Protein AF-A0A087SME9-F1 (afdb_monomer)

Mean predicted aligned error: 17.76 Å

Structure (mmCIF, N/CA/C/O backbone):
data_AF-A0A087SME9-F1
#
_entry.id   AF-A0A087SME9-F1
#
loop_
_atom_site.group_PDB
_atom_site.id
_atom_site.type_symbol
_atom_site.label_atom_id
_atom_site.label_alt_id
_atom_site.label_comp_id
_atom_site.label_asym_id
_atom_site.label_entity_id
_atom_site.label_seq_id
_atom_site.pdbx_PDB_ins_code
_atom_site.Cartn_x
_atom_site.Cartn_y
_atom_site.Cartn_z
_atom_site.occupancy
_atom_site.B_iso_or_equiv
_atom_site.auth_seq_id
_atom_site.auth_comp_id
_atom_site.auth_asym_id
_atom_site.auth_atom_id
_atom_site.pdbx_PDB_model_num
ATOM 1 N N . MET A 1 1 ? 0.456 14.924 -33.245 1.00 44.47 1 MET A N 1
ATOM 2 C CA . MET A 1 1 ? 0.201 15.035 -31.793 1.00 44.47 1 MET A CA 1
ATOM 3 C C . MET A 1 1 ? 1.090 16.150 -31.272 1.00 44.47 1 MET A C 1
ATOM 5 O O . MET A 1 1 ? 2.301 16.049 -31.435 1.00 44.47 1 MET A O 1
ATOM 9 N N . ASP A 1 2 ? 0.497 17.260 -30.830 1.00 53.16 2 ASP A N 1
ATOM 10 C CA . ASP A 1 2 ? 1.222 18.515 -30.582 1.00 53.16 2 ASP A CA 1
ATOM 11 C C . ASP A 1 2 ? 1.911 18.521 -29.207 1.00 53.16 2 ASP A C 1
ATOM 13 O O . ASP A 1 2 ? 1.433 17.893 -28.263 1.00 53.16 2 ASP A O 1
ATOM 17 N N . ILE A 1 3 ? 3.032 19.232 -29.079 1.00 48.03 3 ILE A N 1
ATOM 18 C CA . ILE A 1 3 ? 3.855 19.263 -27.850 1.00 48.03 3 ILE A CA 1
ATOM 19 C C . ILE A 1 3 ? 3.078 19.886 -26.672 1.00 48.03 3 ILE A C 1
ATOM 21 O O . ILE A 1 3 ? 3.302 19.526 -25.519 1.00 48.03 3 ILE A O 1
ATOM 25 N N . GLU A 1 4 ? 2.103 20.752 -26.957 1.00 45.53 4 GLU A N 1
ATOM 26 C CA . GLU A 1 4 ? 1.156 21.279 -25.964 1.00 45.53 4 GLU A CA 1
ATOM 27 C C . GLU A 1 4 ? 0.157 20.222 -25.471 1.00 45.53 4 GLU A C 1
ATOM 29 O O . GLU A 1 4 ? -0.187 20.216 -24.293 1.00 45.53 4 GLU A O 1
ATOM 34 N N . GLN A 1 5 ? -0.248 19.273 -26.322 1.00 44.38 5 GLN A N 1
ATOM 35 C CA . GLN A 1 5 ? -1.090 18.148 -25.899 1.00 44.38 5 GLN A CA 1
ATOM 36 C C . GLN A 1 5 ? -0.297 17.124 -25.080 1.00 44.38 5 GLN A C 1
ATOM 38 O O . GLN A 1 5 ? -0.843 16.531 -24.157 1.00 44.38 5 GLN A O 1
ATOM 43 N N . LEU A 1 6 ? 0.998 16.954 -25.368 1.00 44.88 6 LEU A N 1
ATOM 44 C CA . LEU A 1 6 ? 1.899 16.140 -24.545 1.00 44.88 6 LEU A CA 1
ATOM 45 C C . LEU A 1 6 ? 2.135 16.768 -23.163 1.00 44.88 6 LEU A C 1
ATOM 47 O O . LEU A 1 6 ? 2.073 16.056 -22.167 1.00 44.88 6 LEU A O 1
ATOM 51 N N . LYS A 1 7 ? 2.289 18.098 -23.082 1.00 44.22 7 LYS A N 1
ATOM 52 C CA . LYS A 1 7 ? 2.362 18.818 -21.799 1.00 44.22 7 LYS A CA 1
ATOM 53 C C . LYS A 1 7 ? 1.067 18.742 -20.988 1.00 44.22 7 LYS A C 1
ATOM 55 O O . LYS A 1 7 ? 1.129 18.543 -19.782 1.00 44.22 7 LYS A O 1
ATOM 60 N N . GLN A 1 8 ? -0.100 18.825 -21.631 1.00 40.72 8 GLN A N 1
ATOM 61 C CA . GLN A 1 8 ? -1.381 18.700 -20.922 1.00 40.72 8 GLN A CA 1
ATOM 62 C C . GLN A 1 8 ? -1.669 17.291 -20.382 1.00 40.72 8 GLN A C 1
ATOM 64 O O . GLN A 1 8 ? -2.423 17.164 -19.421 1.00 40.72 8 GLN A O 1
ATOM 69 N N . ILE A 1 9 ? -1.076 16.238 -20.953 1.00 46.94 9 ILE A N 1
ATOM 70 C CA . ILE A 1 9 ? -1.186 14.871 -20.414 1.00 46.94 9 ILE A CA 1
ATOM 71 C C . ILE A 1 9 ? -0.258 14.680 -19.201 1.00 46.94 9 ILE A C 1
ATOM 73 O O . ILE A 1 9 ? -0.566 13.881 -18.322 1.00 46.94 9 ILE A O 1
ATOM 77 N N . GLU A 1 10 ? 0.846 15.427 -19.123 1.00 44.28 10 GLU A N 1
ATOM 78 C CA . GLU A 1 10 ? 1.852 15.294 -18.059 1.00 44.28 10 GLU A CA 1
ATOM 79 C C . GLU A 1 10 ? 1.589 16.231 -16.857 1.00 44.28 10 GLU A C 1
ATOM 81 O O . GLU A 1 10 ? 1.884 15.862 -15.724 1.00 44.28 10 GLU A O 1
ATOM 86 N N . GLU A 1 11 ? 0.955 17.397 -17.060 1.00 44.16 11 GLU A N 1
ATOM 87 C CA . GLU A 1 11 ? 0.666 18.378 -15.990 1.00 44.16 11 GLU A CA 1
ATOM 88 C C . GLU A 1 11 ? -0.702 18.201 -15.284 1.00 44.16 11 GLU A C 1
ATOM 90 O O . GLU A 1 11 ? -0.919 18.788 -14.225 1.00 44.16 11 GLU A O 1
ATOM 95 N N . ALA A 1 12 ? -1.638 17.393 -15.803 1.00 43.22 12 ALA A N 1
ATOM 96 C CA . ALA A 1 12 ? -3.033 17.375 -15.320 1.00 43.22 12 ALA A CA 1
ATOM 97 C C . ALA A 1 12 ? -3.386 16.313 -14.250 1.00 43.22 12 ALA A C 1
ATOM 99 O O . ALA A 1 12 ? -4.547 16.228 -13.835 1.00 43.22 12 ALA A O 1
ATOM 100 N N . GLU A 1 13 ? -2.440 15.483 -13.801 1.00 53.53 13 GLU A N 1
ATOM 101 C CA . GLU A 1 13 ? -2.735 14.302 -12.967 1.00 53.53 13 GLU A CA 1
ATOM 102 C C . GLU A 1 13 ? -2.314 14.285 -11.471 1.00 53.53 13 GLU A C 1
ATOM 104 O O . GLU A 1 13 ? -2.590 13.269 -10.826 1.00 53.53 13 GLU A O 1
ATOM 109 N N . PRO A 1 14 ? -1.712 15.327 -10.852 1.00 51.09 14 PRO A N 1
ATOM 110 C CA . PRO A 1 14 ? -1.452 15.310 -9.405 1.00 51.09 14 PRO A CA 1
ATOM 111 C C . PRO A 1 14 ? -2.651 15.782 -8.554 1.00 51.09 14 PRO A C 1
ATOM 113 O O . PRO A 1 14 ? -2.944 15.185 -7.517 1.00 51.09 14 PRO A O 1
ATOM 116 N N . ASP A 1 15 ? -3.407 16.789 -9.007 1.00 59.31 15 ASP A N 1
ATOM 117 C CA . ASP A 1 15 ? -4.429 17.474 -8.187 1.00 59.31 15 ASP A CA 1
ATOM 118 C C . ASP A 1 15 ? -5.665 16.592 -7.898 1.00 59.31 15 ASP A C 1
ATOM 120 O O . ASP A 1 15 ? -6.166 16.499 -6.777 1.00 59.31 15 ASP A O 1
ATOM 124 N N . LYS A 1 16 ? -6.098 15.803 -8.892 1.00 66.62 16 LYS A N 1
ATOM 125 C CA . LYS A 1 16 ? -7.209 14.844 -8.733 1.00 66.62 16 LYS A CA 1
ATOM 126 C C . LYS A 1 16 ? -6.871 13.694 -7.781 1.00 66.62 16 LYS A C 1
ATOM 128 O O . LYS A 1 16 ? -7.757 13.182 -7.099 1.00 66.62 16 LYS A O 1
ATOM 133 N N . LYS A 1 17 ? -5.603 13.270 -7.736 1.00 67.56 17 LYS A N 1
ATOM 134 C CA . LYS A 1 17 ? -5.155 12.192 -6.842 1.00 67.56 17 LYS A CA 1
ATOM 135 C C . LYS A 1 17 ? -5.133 12.681 -5.397 1.00 67.56 17 LYS A C 1
ATOM 137 O O . LYS A 1 17 ? -5.689 12.001 -4.541 1.00 67.56 17 LYS A O 1
ATOM 142 N N . ALA A 1 18 ? -4.604 13.879 -5.146 1.00 70.50 18 ALA A N 1
ATOM 143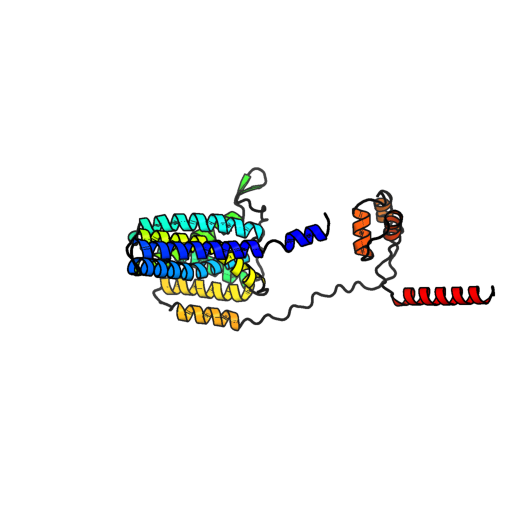 C CA . ALA A 1 18 ? -4.624 14.509 -3.825 1.00 70.50 18 ALA A CA 1
ATOM 144 C C . ALA A 1 18 ? -6.054 14.741 -3.303 1.00 70.50 18 ALA A C 1
ATOM 146 O O . ALA A 1 18 ? -6.346 14.448 -2.142 1.00 70.50 18 ALA A O 1
ATOM 147 N N . LEU A 1 19 ? -6.977 15.170 -4.170 1.00 80.00 19 LEU A N 1
ATOM 148 C CA . LEU A 1 19 ? -8.388 15.311 -3.810 1.00 80.00 19 LEU A CA 1
ATOM 149 C C . LEU A 1 19 ? -9.010 13.978 -3.365 1.00 80.00 19 LEU A C 1
ATOM 151 O O . LEU A 1 19 ? -9.702 13.930 -2.351 1.00 80.00 19 LEU A O 1
ATOM 155 N N . ASN A 1 20 ? -8.725 12.879 -4.068 1.00 79.12 20 ASN A N 1
ATOM 156 C CA . ASN A 1 20 ? -9.216 11.552 -3.687 1.00 79.12 20 ASN A CA 1
ATOM 157 C C . ASN A 1 20 ? -8.650 11.078 -2.335 1.00 79.12 20 ASN A C 1
ATOM 159 O O . ASN A 1 20 ? -9.357 10.401 -1.589 1.00 79.12 20 ASN A O 1
ATOM 163 N N . VAL A 1 21 ? -7.408 11.452 -1.992 1.00 77.12 21 VAL A N 1
ATOM 164 C CA . VAL A 1 21 ? -6.834 11.221 -0.650 1.00 77.12 21 VAL A CA 1
ATOM 165 C C . VAL A 1 21 ? -7.664 11.928 0.402 1.00 77.12 21 VAL A C 1
ATOM 167 O O . VAL A 1 21 ? -8.130 11.303 1.354 1.00 77.12 21 VAL A O 1
ATOM 170 N N . PHE A 1 22 ? -7.863 13.228 0.206 1.00 83.06 22 PHE A N 1
ATOM 171 C CA . PHE A 1 22 ? -8.580 14.057 1.154 1.00 83.06 22 PHE A CA 1
ATOM 172 C C . PHE A 1 22 ? -10.009 13.551 1.363 1.00 83.06 22 PHE A C 1
ATOM 174 O O . PHE A 1 22 ? -10.445 13.404 2.501 1.00 83.06 22 PHE A O 1
ATOM 181 N N . LEU A 1 23 ? -10.710 13.207 0.279 1.00 87.06 23 LEU A N 1
ATOM 182 C CA . LEU A 1 23 ? -12.070 12.674 0.340 1.00 87.06 23 LEU A CA 1
ATOM 183 C C . LEU A 1 23 ? -12.145 11.333 1.081 1.00 87.06 23 LEU A C 1
ATOM 185 O O . LEU A 1 23 ? -13.063 11.141 1.875 1.00 87.06 23 LEU A O 1
ATOM 189 N N . ALA A 1 24 ? -11.189 10.425 0.868 1.00 85.06 24 ALA A N 1
ATOM 190 C CA . ALA A 1 24 ? -11.165 9.134 1.558 1.00 85.06 24 ALA A CA 1
ATOM 191 C C . ALA A 1 24 ? -10.944 9.295 3.072 1.00 85.06 24 ALA A C 1
ATOM 193 O O . ALA A 1 24 ? -11.673 8.705 3.870 1.00 85.06 24 ALA A O 1
ATOM 194 N N . ILE A 1 25 ? -9.987 10.141 3.469 1.00 87.31 25 ILE A N 1
ATOM 195 C CA . ILE A 1 25 ? -9.721 10.438 4.884 1.00 87.31 25 ILE A CA 1
ATOM 196 C C . ILE A 1 25 ? -10.925 11.152 5.509 1.00 87.31 25 ILE A C 1
ATOM 198 O O . ILE A 1 25 ? -11.375 10.776 6.588 1.00 87.31 25 ILE A O 1
ATOM 202 N N . ALA A 1 26 ? -11.496 12.145 4.824 1.00 90.81 26 ALA A N 1
ATOM 203 C CA . ALA A 1 26 ? -12.676 12.858 5.300 1.00 90.81 26 ALA A CA 1
ATOM 204 C C . ALA A 1 26 ? -13.872 11.915 5.500 1.00 90.81 26 ALA A C 1
ATOM 206 O O . ALA A 1 26 ? -14.564 12.026 6.509 1.00 90.81 26 ALA A O 1
ATOM 207 N N . ALA A 1 27 ? -14.092 10.957 4.594 1.00 92.19 27 ALA A N 1
ATOM 208 C CA . ALA A 1 27 ? -15.139 9.950 4.742 1.00 92.19 27 ALA A CA 1
ATOM 209 C C . ALA A 1 27 ? -14.927 9.078 5.992 1.00 92.19 27 ALA A C 1
ATOM 211 O O . ALA A 1 27 ? -15.874 8.869 6.750 1.00 92.19 27 ALA A O 1
ATOM 212 N N . ALA A 1 28 ? -13.691 8.635 6.252 1.00 92.06 28 ALA A N 1
ATOM 213 C CA . ALA A 1 28 ? -13.355 7.870 7.453 1.00 92.06 28 ALA A CA 1
ATOM 214 C C . ALA A 1 28 ? -13.581 8.678 8.743 1.00 92.06 28 ALA A C 1
ATOM 216 O O . ALA A 1 28 ? -14.111 8.148 9.723 1.00 92.06 28 ALA A O 1
ATOM 217 N N . LEU A 1 29 ? -13.223 9.968 8.738 1.00 94.19 29 LEU A N 1
ATOM 218 C CA . LEU A 1 29 ? -13.438 10.871 9.872 1.00 94.19 29 LEU A CA 1
ATOM 219 C C . LEU A 1 29 ? -14.927 11.138 10.116 1.00 94.19 29 LEU A C 1
ATOM 221 O O . LEU A 1 29 ? -15.392 11.035 11.249 1.00 94.19 29 LEU A O 1
ATOM 225 N N . LEU A 1 30 ? -15.687 11.435 9.059 1.00 96.00 30 LEU A N 1
ATOM 226 C CA . LEU A 1 30 ? -17.133 11.653 9.137 1.00 96.00 30 LEU A CA 1
ATOM 227 C C . LEU A 1 30 ? -17.862 10.412 9.650 1.00 96.00 30 LEU A C 1
ATOM 229 O O . LEU A 1 30 ? -18.773 10.536 10.464 1.00 96.00 30 LEU A O 1
ATOM 233 N N . PHE A 1 31 ? -17.442 9.221 9.225 1.00 96.00 31 PHE A N 1
ATOM 234 C CA . PHE A 1 31 ? -18.001 7.975 9.733 1.00 96.00 31 PHE A CA 1
ATOM 235 C C . PHE A 1 31 ? -17.741 7.801 11.237 1.00 96.00 31 PHE A C 1
ATOM 237 O O . PHE A 1 31 ? -18.669 7.494 11.984 1.00 96.00 31 PHE A O 1
ATOM 244 N N . GLY A 1 32 ? -16.523 8.088 11.710 1.00 94.44 32 GLY A N 1
ATOM 245 C CA . GLY A 1 32 ? -16.198 8.062 13.141 1.00 94.44 32 GLY A CA 1
ATOM 246 C C . GLY A 1 32 ? -16.989 9.086 13.966 1.00 94.44 32 GLY A C 1
ATOM 247 O O . GLY A 1 32 ? -17.456 8.775 15.062 1.00 94.44 32 GLY A O 1
ATOM 248 N N . LEU A 1 33 ? -17.232 10.283 13.418 1.00 95.56 33 LEU A N 1
ATOM 249 C CA . LEU A 1 33 ? -18.140 11.269 14.021 1.00 95.56 33 LEU A CA 1
ATOM 250 C C . LEU A 1 33 ? -19.600 10.781 14.029 1.00 95.56 33 LEU A C 1
ATOM 252 O O . LEU A 1 33 ? -20.332 11.036 14.984 1.00 95.56 33 LEU A O 1
ATOM 256 N N . GLY A 1 34 ? -20.022 10.035 13.006 1.00 96.38 34 GLY A N 1
ATOM 257 C CA . GLY A 1 34 ? -21.319 9.357 12.977 1.00 96.38 34 GLY A CA 1
ATOM 258 C C . GLY A 1 34 ? -21.452 8.304 14.080 1.00 96.38 34 GLY A C 1
ATOM 259 O O . GLY A 1 34 ? -22.465 8.272 14.779 1.00 96.38 34 GLY A O 1
ATOM 260 N N . ILE A 1 35 ? -20.408 7.496 14.305 1.00 96.06 35 ILE A N 1
ATOM 261 C CA . ILE A 1 35 ? -20.347 6.559 15.439 1.00 96.06 35 ILE A CA 1
ATOM 262 C C . ILE A 1 35 ? -20.450 7.322 16.758 1.00 96.06 35 ILE A C 1
ATOM 264 O O . ILE A 1 35 ? -21.195 6.899 17.638 1.00 96.06 35 ILE A O 1
ATOM 268 N N . TRP A 1 36 ? -19.774 8.465 16.888 1.00 95.44 36 TRP A N 1
ATOM 269 C CA . TRP A 1 36 ? -19.876 9.285 18.094 1.00 95.44 36 TRP A CA 1
ATOM 270 C C . TRP A 1 36 ? -21.319 9.726 18.365 1.00 95.44 36 TRP A C 1
ATOM 272 O O . TRP A 1 36 ? -21.791 9.600 19.495 1.00 95.44 36 TRP A O 1
ATOM 282 N N . GLY A 1 37 ? -22.041 10.170 17.333 1.00 96.19 37 GLY A N 1
ATOM 283 C CA . GLY A 1 37 ? -23.436 10.599 17.454 1.00 96.19 37 GLY A CA 1
ATOM 284 C C . GLY A 1 37 ? -24.430 9.473 17.764 1.00 96.19 37 GLY A C 1
ATOM 285 O O . GLY A 1 37 ? -25.411 9.715 18.462 1.00 96.19 37 GLY A O 1
ATOM 286 N N . VAL A 1 38 ? -24.196 8.252 17.266 1.00 95.62 38 VAL A N 1
ATOM 287 C CA . VAL A 1 38 ? -25.148 7.127 17.390 1.00 95.62 38 VAL A CA 1
ATOM 288 C C . VAL A 1 38 ? -24.808 6.179 18.544 1.00 95.62 38 VAL A C 1
ATOM 290 O O . VAL A 1 38 ? -25.703 5.716 19.244 1.00 95.62 38 VAL A O 1
ATOM 293 N N . GLN A 1 39 ? -23.525 5.871 18.737 1.00 93.81 39 GLN A N 1
ATOM 294 C CA . GLN A 1 39 ? -23.033 4.861 19.686 1.00 93.81 39 GLN A CA 1
ATOM 295 C C . GLN A 1 39 ? -22.225 5.463 20.848 1.00 93.81 39 GLN A C 1
ATOM 297 O O . GLN A 1 39 ? -21.825 4.748 21.768 1.00 93.81 39 GLN A O 1
ATOM 302 N N . GLY A 1 40 ? -22.000 6.778 20.835 1.00 94.44 40 GLY A N 1
ATOM 303 C CA . GLY A 1 40 ? -21.339 7.503 21.911 1.00 94.44 40 GLY A CA 1
ATOM 304 C C . GLY A 1 40 ? -19.810 7.579 21.788 1.00 94.44 40 GLY A C 1
ATOM 305 O O . GLY A 1 40 ? -19.193 6.976 20.905 1.00 94.44 40 GLY A O 1
ATOM 306 N N . PRO A 1 41 ? -19.170 8.354 22.683 1.00 93.56 41 PRO A N 1
ATOM 307 C CA . PRO A 1 41 ? -17.752 8.707 22.580 1.00 93.56 41 PRO A CA 1
ATOM 308 C C . PRO A 1 41 ? -16.805 7.512 22.726 1.00 93.56 41 PRO A C 1
ATOM 310 O O . PRO A 1 41 ? -15.776 7.478 22.061 1.00 93.56 41 PRO A O 1
ATOM 313 N N . ASN A 1 42 ? -17.153 6.510 23.540 1.00 92.44 42 ASN A N 1
ATOM 314 C CA . ASN A 1 42 ? -16.294 5.341 23.761 1.00 92.44 42 ASN A CA 1
ATOM 315 C C . ASN A 1 42 ? -16.141 4.506 22.481 1.00 92.44 42 ASN A C 1
ATOM 317 O O . ASN A 1 42 ? -15.028 4.169 22.091 1.00 92.44 42 ASN A O 1
ATOM 321 N N . LYS A 1 43 ? -17.249 4.248 21.773 1.00 91.81 43 LYS A N 1
ATOM 322 C CA . LYS A 1 43 ? -17.235 3.501 20.508 1.00 91.81 43 LYS A CA 1
ATOM 323 C C . LYS A 1 43 ? -16.555 4.267 19.382 1.00 91.81 43 LYS A C 1
ATOM 325 O O . LYS A 1 43 ? -15.844 3.675 18.577 1.00 91.81 43 LYS A O 1
ATOM 330 N N . ALA A 1 44 ? -16.714 5.588 19.356 1.00 93.38 44 ALA A N 1
ATOM 331 C CA . ALA A 1 44 ? -15.969 6.429 18.430 1.00 93.38 44 ALA A CA 1
ATOM 332 C C . ALA A 1 44 ? -14.460 6.383 18.708 1.00 93.38 44 ALA A C 1
ATOM 334 O O . ALA A 1 44 ? -13.676 6.279 17.770 1.00 93.38 44 ALA A O 1
ATOM 335 N N . ALA A 1 45 ? -14.048 6.410 19.980 1.00 92.56 45 ALA A N 1
ATOM 336 C CA . ALA A 1 45 ? -12.644 6.282 20.359 1.00 92.56 45 ALA A CA 1
ATOM 337 C C . ALA A 1 45 ? -12.066 4.915 19.959 1.00 92.56 45 ALA A C 1
ATOM 339 O O . ALA A 1 45 ? -10.983 4.878 19.383 1.00 92.56 45 ALA A O 1
ATOM 340 N N . GLU A 1 46 ? -12.800 3.818 20.179 1.00 91.44 46 GLU A N 1
ATOM 341 C CA . GLU A 1 46 ? -12.428 2.478 19.694 1.00 91.44 46 GLU A CA 1
ATOM 342 C C . GLU A 1 46 ? -12.259 2.459 18.165 1.00 91.44 46 GLU A C 1
ATOM 344 O O . GLU A 1 46 ? -11.264 1.939 17.662 1.00 91.44 46 GLU A O 1
ATOM 349 N N . TYR A 1 47 ? -13.187 3.076 17.421 1.00 95.81 47 TYR A N 1
ATOM 350 C CA . TYR A 1 47 ? -13.097 3.192 15.963 1.00 95.81 47 TYR A CA 1
ATOM 351 C C . TYR A 1 47 ? -11.867 3.980 15.518 1.00 95.81 47 TYR A C 1
ATOM 353 O O . TYR A 1 47 ? -11.128 3.510 14.658 1.00 95.81 47 TYR A O 1
ATOM 361 N N . PHE A 1 48 ? -11.627 5.163 16.089 1.00 93.69 48 PHE A N 1
ATOM 362 C CA . PHE A 1 48 ? -10.476 5.983 15.714 1.00 93.69 48 PHE A CA 1
ATOM 363 C C . PHE A 1 48 ? -9.157 5.318 16.104 1.00 93.69 48 PHE A C 1
ATOM 365 O O . PHE A 1 48 ? -8.207 5.375 15.328 1.00 93.69 48 PHE A O 1
ATOM 372 N N . ALA A 1 49 ? -9.101 4.654 17.259 1.00 88.69 49 ALA A N 1
ATOM 373 C CA . ALA A 1 49 ? -7.937 3.889 17.680 1.00 88.69 49 ALA A CA 1
ATOM 374 C C . ALA A 1 49 ? -7.663 2.722 16.721 1.00 88.69 49 ALA A C 1
ATOM 376 O O . ALA A 1 49 ? -6.538 2.590 16.249 1.00 88.69 49 ALA A O 1
ATOM 377 N N . GLY A 1 50 ? -8.684 1.934 16.364 1.00 90.12 50 GLY A N 1
ATOM 378 C CA . GLY A 1 50 ? -8.560 0.855 15.380 1.00 90.12 50 GLY A CA 1
ATOM 379 C C . GLY A 1 50 ? -8.175 1.366 13.989 1.00 90.12 50 GLY A C 1
ATOM 380 O O . GLY A 1 50 ? -7.273 0.820 13.362 1.00 90.12 50 GLY A O 1
ATOM 381 N N . TYR A 1 51 ? -8.789 2.462 13.535 1.00 91.50 51 TYR A N 1
ATOM 382 C CA . TYR A 1 51 ? -8.507 3.081 12.238 1.00 91.50 51 TYR A CA 1
ATOM 383 C C . TYR A 1 51 ? -7.063 3.574 12.165 1.00 91.50 51 TYR A C 1
ATOM 385 O O . TYR A 1 51 ? -6.367 3.271 11.204 1.00 91.50 51 TYR A O 1
ATOM 393 N N . LEU A 1 52 ? -6.590 4.303 13.180 1.00 88.88 52 LEU A N 1
ATOM 394 C CA . LEU A 1 52 ? -5.219 4.814 13.216 1.00 88.88 52 LEU A CA 1
ATOM 395 C C . LEU A 1 52 ? -4.189 3.694 13.371 1.00 88.88 52 LEU A C 1
ATOM 397 O O . LEU A 1 52 ? -3.139 3.755 12.735 1.00 88.88 52 LEU A O 1
ATOM 401 N N . LEU A 1 53 ? -4.490 2.679 14.186 1.00 86.94 53 LEU A N 1
ATOM 402 C CA . LEU A 1 53 ? -3.639 1.503 14.343 1.00 86.94 53 LEU A CA 1
ATOM 403 C C . LEU A 1 53 ? -3.467 0.792 13.000 1.00 86.94 53 LEU A C 1
ATOM 405 O O . LEU A 1 53 ? -2.342 0.546 12.569 1.00 86.94 53 LEU A O 1
ATOM 409 N N . GLU A 1 54 ? -4.572 0.537 12.302 1.00 86.81 54 GLU A N 1
ATOM 410 C CA . GLU A 1 54 ? -4.539 -0.123 11.004 1.00 86.81 54 GLU A CA 1
ATOM 411 C C . GLU A 1 54 ? -3.878 0.743 9.929 1.00 86.81 54 GLU A C 1
ATOM 413 O O . GLU A 1 54 ? -3.100 0.243 9.116 1.00 86.81 54 GLU A O 1
ATOM 418 N N . GLN A 1 55 ? -4.140 2.051 9.941 1.00 83.62 55 GLN A N 1
ATOM 419 C CA . GLN A 1 55 ? -3.518 3.003 9.027 1.00 83.62 55 GLN A CA 1
ATOM 420 C C . GLN A 1 55 ? -1.997 3.032 9.203 1.00 83.62 55 GLN A C 1
ATOM 422 O O . GLN A 1 55 ? -1.269 3.038 8.213 1.00 83.62 55 GLN A O 1
ATOM 427 N N . SER A 1 56 ? -1.516 3.033 10.449 1.00 80.94 56 SER A N 1
ATOM 428 C CA . SER A 1 56 ? -0.086 3.032 10.756 1.00 80.94 56 SER A CA 1
ATOM 429 C C . SER A 1 56 ? 0.584 1.752 10.263 1.00 80.94 56 SER A C 1
ATOM 431 O O . SER A 1 56 ? 1.594 1.830 9.572 1.00 80.94 56 SER A O 1
ATOM 433 N N . LEU A 1 57 ? 0.000 0.588 10.565 1.00 77.00 57 LEU A N 1
ATOM 434 C CA . LEU A 1 57 ? 0.547 -0.706 10.141 1.00 77.00 57 LEU A CA 1
ATOM 435 C C . LEU A 1 57 ? 0.488 -0.877 8.619 1.00 77.00 57 LEU A C 1
ATOM 437 O O . LEU A 1 57 ? 1.392 -1.435 8.012 1.00 77.00 57 LEU A O 1
ATOM 441 N N . SER A 1 58 ? -0.541 -0.340 7.966 1.00 77.62 58 SER A N 1
ATOM 442 C CA . SER A 1 58 ? -0.673 -0.459 6.514 1.00 77.62 58 SER A CA 1
ATOM 443 C C . SER A 1 58 ? 0.282 0.468 5.741 1.00 77.62 58 SER A C 1
ATOM 445 O O . SER A 1 58 ? 0.622 0.161 4.598 1.00 77.62 58 SER A O 1
ATOM 447 N N . ILE A 1 59 ? 0.761 1.574 6.335 1.00 74.25 59 ILE A N 1
ATOM 448 C CA . ILE A 1 59 ? 1.846 2.394 5.754 1.00 74.25 59 ILE A CA 1
ATOM 449 C C . ILE A 1 59 ? 3.150 1.589 5.689 1.00 74.25 59 ILE A C 1
ATOM 451 O O . ILE A 1 59 ? 3.855 1.665 4.679 1.00 74.25 59 ILE A O 1
ATOM 455 N N . ASP A 1 60 ? 3.432 0.763 6.698 1.00 69.00 60 ASP A N 1
ATOM 456 C CA . ASP A 1 60 ? 4.581 -0.149 6.670 1.00 69.00 60 ASP A CA 1
ATOM 457 C C . ASP A 1 60 ? 4.452 -1.161 5.513 1.00 69.00 60 ASP A C 1
ATOM 459 O O . ASP A 1 60 ? 5.428 -1.453 4.815 1.00 69.00 60 ASP A O 1
ATOM 463 N N . ASN A 1 61 ? 3.229 -1.610 5.202 1.00 76.06 61 ASN A N 1
ATOM 464 C CA . ASN A 1 61 ? 2.967 -2.501 4.064 1.00 76.06 61 ASN A CA 1
ATOM 465 C C . ASN A 1 61 ? 3.246 -1.817 2.715 1.00 76.06 61 ASN A C 1
ATOM 467 O O . ASN A 1 61 ? 3.763 -2.451 1.790 1.00 76.06 61 ASN A O 1
ATOM 471 N N . LEU A 1 62 ? 2.953 -0.513 2.594 1.00 75.25 62 LEU A N 1
ATOM 472 C CA . LEU A 1 62 ? 3.242 0.254 1.377 1.00 75.25 62 LEU A CA 1
ATOM 473 C C . LEU A 1 62 ? 4.736 0.301 1.068 1.00 75.25 62 LEU A C 1
ATOM 475 O O . LEU A 1 62 ? 5.110 0.296 -0.107 1.00 75.25 62 LEU A O 1
ATOM 479 N N . PHE A 1 63 ? 5.584 0.315 2.099 1.00 71.88 63 PHE A N 1
ATOM 480 C CA . PHE A 1 63 ? 7.024 0.235 1.906 1.00 71.88 63 PHE A CA 1
ATOM 481 C C . PHE A 1 63 ? 7.383 -1.059 1.175 1.00 71.88 63 PHE A C 1
ATOM 483 O O . PHE A 1 63 ? 8.003 -1.004 0.115 1.00 71.88 63 PHE A O 1
ATOM 490 N N . VAL A 1 64 ? 6.896 -2.212 1.645 1.00 73.44 64 VAL A N 1
ATOM 491 C CA . VAL A 1 64 ? 7.125 -3.497 0.964 1.00 73.44 64 VAL A CA 1
ATOM 492 C C . VAL A 1 64 ? 6.585 -3.496 -0.464 1.00 73.44 64 VAL A C 1
ATOM 494 O O . VAL A 1 64 ? 7.261 -3.993 -1.363 1.00 73.44 64 VAL A O 1
ATOM 497 N N . PHE A 1 65 ? 5.423 -2.894 -0.722 1.00 78.06 65 PHE A N 1
ATOM 498 C CA . PHE A 1 65 ? 4.876 -2.832 -2.083 1.00 78.06 65 PHE A CA 1
ATOM 499 C C . PHE A 1 65 ? 5.805 -2.072 -3.030 1.00 78.06 65 PHE A C 1
ATOM 501 O O . PHE A 1 65 ? 6.040 -2.514 -4.155 1.00 78.06 65 PHE A O 1
ATOM 508 N N . VAL A 1 66 ? 6.388 -0.964 -2.570 1.00 73.50 66 VAL A N 1
ATOM 509 C CA . VAL A 1 66 ? 7.371 -0.207 -3.352 1.00 73.50 66 VAL A CA 1
ATOM 510 C C . VAL A 1 66 ? 8.620 -1.044 -3.612 1.00 73.50 66 VAL A C 1
ATOM 512 O O . VAL A 1 66 ? 9.086 -1.075 -4.748 1.00 73.50 66 VAL A O 1
ATOM 515 N N . LEU A 1 67 ? 9.113 -1.781 -2.613 1.00 70.06 67 LEU A N 1
ATOM 516 C CA . LEU A 1 67 ? 10.260 -2.683 -2.775 1.00 70.06 67 LEU A CA 1
ATOM 517 C C . LEU A 1 67 ? 9.989 -3.754 -3.836 1.00 70.06 67 LEU A C 1
ATOM 519 O O . LEU A 1 67 ? 10.843 -4.023 -4.678 1.00 70.06 67 LEU A O 1
ATOM 523 N N . VAL A 1 68 ? 8.795 -4.352 -3.813 1.00 75.12 68 VAL A N 1
ATOM 524 C CA . VAL A 1 68 ? 8.377 -5.364 -4.789 1.00 75.12 68 VAL A CA 1
ATOM 525 C C . VAL A 1 68 ? 8.294 -4.743 -6.185 1.00 75.12 68 VAL A C 1
ATOM 527 O O . VAL A 1 68 ? 8.848 -5.298 -7.135 1.00 75.12 68 VAL A O 1
ATOM 530 N N . PHE A 1 69 ? 7.663 -3.575 -6.330 1.00 78.69 69 PHE A N 1
ATOM 531 C CA . PHE A 1 69 ? 7.570 -2.905 -7.626 1.00 78.69 69 PHE A CA 1
ATOM 532 C C . PHE A 1 69 ? 8.932 -2.524 -8.190 1.00 78.69 69 PHE A C 1
ATOM 534 O O . PHE A 1 69 ? 9.146 -2.714 -9.388 1.00 78.69 69 PHE A O 1
ATOM 541 N N . GLU A 1 70 ? 9.843 -2.042 -7.348 1.00 72.44 70 GLU A N 1
ATOM 542 C CA . GLU A 1 70 ? 11.202 -1.684 -7.744 1.00 72.44 70 GLU A CA 1
ATOM 543 C C . GLU A 1 70 ? 12.004 -2.926 -8.147 1.00 72.44 70 GLU A C 1
ATOM 545 O O . GLU A 1 70 ? 12.591 -2.969 -9.228 1.00 72.44 70 GLU A O 1
ATOM 550 N N . TYR A 1 71 ? 11.936 -3.993 -7.344 1.00 67.62 71 TYR A N 1
ATOM 551 C CA . TYR A 1 71 ? 12.608 -5.262 -7.627 1.00 67.62 71 TYR A CA 1
ATOM 552 C C . TYR A 1 71 ? 12.188 -5.845 -8.981 1.00 67.62 71 TYR A C 1
ATOM 554 O O . TYR A 1 71 ? 13.029 -6.259 -9.783 1.00 67.62 71 TYR A O 1
ATOM 562 N N . PHE A 1 72 ? 10.885 -5.840 -9.266 1.00 71.38 72 PHE A N 1
ATOM 563 C CA . PHE A 1 72 ? 10.356 -6.325 -10.537 1.00 71.38 72 PHE A CA 1
ATOM 564 C C . PHE A 1 72 ? 10.404 -5.273 -11.657 1.00 71.38 72 PHE A C 1
ATOM 566 O O . PHE A 1 72 ? 10.014 -5.582 -12.784 1.00 71.38 72 PHE A O 1
ATOM 573 N N . LYS A 1 73 ? 10.879 -4.047 -11.391 1.00 73.88 73 LYS A N 1
ATOM 574 C CA . LYS A 1 73 ? 10.864 -2.907 -12.328 1.00 73.88 73 LYS A CA 1
ATOM 575 C C . LYS A 1 73 ? 9.482 -2.692 -12.955 1.00 73.88 73 LYS A C 1
ATOM 577 O O . LYS A 1 73 ? 9.338 -2.530 -14.167 1.00 73.88 73 LYS A O 1
ATOM 582 N N . THR A 1 74 ? 8.452 -2.754 -12.116 1.00 77.56 74 THR A N 1
ATOM 583 C CA . THR A 1 74 ? 7.045 -2.722 -12.529 1.00 77.56 74 THR A CA 1
ATOM 584 C C . THR A 1 74 ? 6.705 -1.347 -13.113 1.00 77.56 74 THR A C 1
ATOM 586 O O . THR A 1 74 ? 6.880 -0.345 -12.416 1.00 77.56 74 THR A O 1
ATOM 589 N N . PRO A 1 75 ? 6.189 -1.249 -14.354 1.00 79.25 75 PRO A N 1
ATOM 590 C CA . PRO A 1 75 ? 5.807 0.030 -14.951 1.00 79.25 75 PRO A CA 1
ATOM 591 C C . PRO A 1 75 ? 4.753 0.761 -14.109 1.00 79.25 75 PRO A C 1
ATOM 593 O O . PRO A 1 75 ? 3.803 0.132 -13.648 1.00 79.25 75 PRO A O 1
ATOM 596 N N . ARG A 1 76 ? 4.846 2.094 -13.975 1.00 76.62 76 ARG A N 1
ATOM 597 C CA . ARG A 1 76 ? 3.920 2.909 -13.150 1.00 76.62 76 ARG A CA 1
ATOM 598 C C . ARG A 1 76 ? 2.434 2.629 -13.423 1.00 76.62 76 ARG A C 1
ATOM 600 O O . ARG A 1 76 ? 1.667 2.447 -12.489 1.00 76.62 76 ARG A O 1
ATOM 607 N N . LYS A 1 77 ? 2.042 2.489 -14.695 1.00 76.88 77 LYS A N 1
ATOM 608 C CA . LYS A 1 77 ? 0.653 2.159 -15.078 1.00 76.88 77 LYS A CA 1
ATOM 609 C C . LYS A 1 77 ? 0.189 0.784 -14.582 1.00 76.88 77 LYS A C 1
ATOM 611 O O . LYS A 1 77 ? -0.994 0.588 -14.339 1.00 76.88 77 LYS A O 1
ATOM 616 N N . ALA A 1 78 ? 1.107 -0.171 -14.458 1.00 80.56 78 ALA A N 1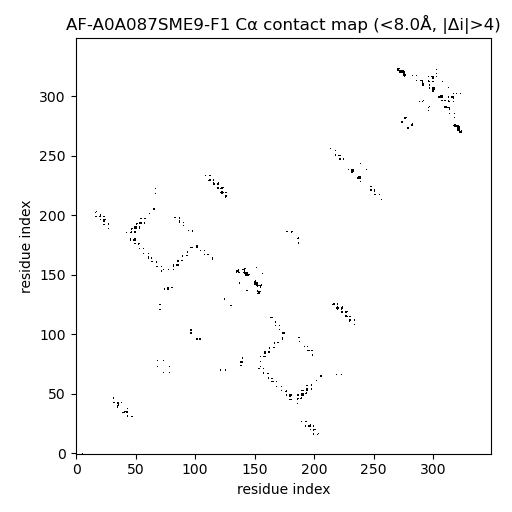
ATOM 617 C CA . ALA A 1 78 ? 0.816 -1.515 -13.978 1.00 80.56 78 ALA A CA 1
ATOM 618 C C . ALA A 1 78 ? 0.818 -1.587 -12.438 1.00 80.56 78 ALA A C 1
ATOM 620 O O . ALA A 1 78 ? 0.073 -2.385 -11.872 1.00 80.56 78 ALA A O 1
ATOM 621 N N . GLN A 1 79 ? 1.571 -0.703 -11.763 1.00 83.81 79 GLN A N 1
ATOM 622 C CA . GLN A 1 79 ? 1.519 -0.536 -10.303 1.00 83.81 79 GLN A CA 1
ATOM 623 C C . GLN A 1 79 ? 0.097 -0.180 -9.850 1.00 83.81 79 GLN A C 1
ATOM 625 O O . GLN A 1 79 ? -0.437 -0.842 -8.967 1.00 83.81 79 GLN A O 1
ATOM 630 N N . ASP A 1 80 ? -0.561 0.781 -10.511 1.00 81.19 80 ASP A N 1
ATOM 631 C CA . ASP A 1 80 ? -1.940 1.187 -10.188 1.00 81.19 80 ASP A CA 1
ATOM 632 C C . ASP A 1 80 ? -2.943 0.026 -10.283 1.00 81.19 80 ASP A C 1
ATOM 634 O O . ASP A 1 80 ? -3.883 -0.070 -9.486 1.00 81.19 80 ASP A O 1
ATOM 638 N N . VAL A 1 81 ? -2.741 -0.871 -11.251 1.00 82.25 81 VAL A N 1
ATOM 639 C CA . VAL A 1 81 ? -3.575 -2.062 -11.444 1.00 82.25 81 VAL A CA 1
ATOM 640 C C . VAL A 1 81 ? -3.334 -3.060 -10.319 1.00 82.25 81 VAL A C 1
ATOM 642 O O . VAL A 1 81 ? -4.296 -3.482 -9.679 1.00 82.25 81 VAL A O 1
ATOM 645 N N . VAL A 1 82 ? -2.072 -3.380 -10.019 1.00 84.88 82 VAL A N 1
ATOM 646 C CA . VAL A 1 82 ? -1.735 -4.278 -8.905 1.00 84.88 82 VAL A CA 1
ATOM 647 C C . VAL A 1 82 ? -2.248 -3.728 -7.584 1.00 84.88 82 VAL A C 1
ATOM 649 O O . VAL A 1 82 ? -2.818 -4.480 -6.811 1.00 84.88 82 VAL A O 1
ATOM 652 N N . LEU A 1 83 ? -2.111 -2.428 -7.332 1.00 82.62 83 LEU A N 1
ATOM 653 C CA . LEU A 1 83 ? -2.618 -1.805 -6.111 1.00 82.62 83 LEU A CA 1
ATOM 654 C C . LEU A 1 83 ? -4.132 -1.884 -6.028 1.00 82.62 83 LEU A C 1
ATOM 656 O O . LEU A 1 83 ? -4.666 -2.169 -4.968 1.00 82.62 83 LEU A O 1
ATOM 660 N N . THR A 1 84 ? -4.838 -1.660 -7.135 1.00 83.12 84 THR A N 1
ATOM 661 C CA . THR A 1 84 ? -6.301 -1.740 -7.131 1.00 83.12 84 THR A CA 1
ATOM 662 C C . THR A 1 84 ? -6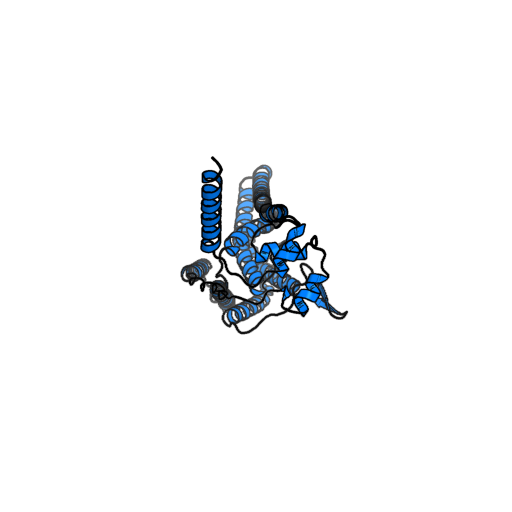.773 -3.152 -6.787 1.00 83.12 84 THR A C 1
ATOM 664 O O . THR A 1 84 ? -7.624 -3.309 -5.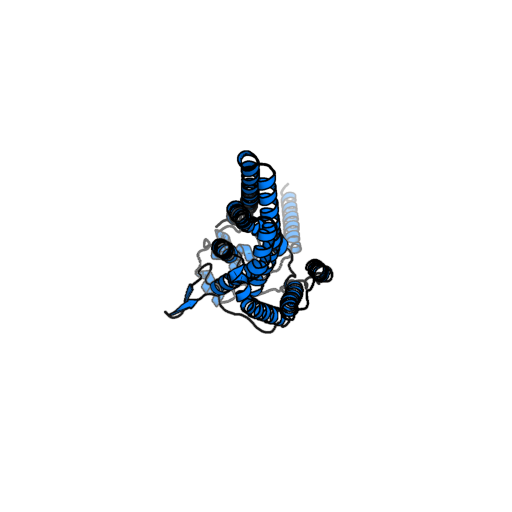915 1.00 83.12 84 THR A O 1
ATOM 667 N N . TYR A 1 85 ? -6.210 -4.174 -7.438 1.00 85.94 85 TYR A N 1
ATOM 668 C CA . TYR A 1 85 ? -6.584 -5.564 -7.177 1.00 85.94 85 TYR A CA 1
ATOM 669 C C . TYR A 1 85 ? -6.078 -6.052 -5.821 1.00 85.94 85 TYR A C 1
ATOM 671 O O . TYR A 1 85 ? -6.862 -6.618 -5.072 1.00 85.94 85 TYR A O 1
ATOM 679 N N . GLY A 1 86 ? -4.822 -5.765 -5.483 1.00 83.81 86 GLY A N 1
ATOM 680 C CA . GLY A 1 86 ? -4.182 -6.169 -4.235 1.00 83.81 86 GLY A CA 1
ATOM 681 C C . GLY A 1 86 ? -4.837 -5.548 -3.005 1.00 83.81 86 GLY A C 1
ATOM 682 O O . GLY A 1 86 ? -5.059 -6.246 -2.030 1.00 83.81 86 GLY A O 1
ATOM 683 N N . ILE A 1 87 ? -5.226 -4.268 -3.047 1.00 81.62 87 ILE A N 1
ATOM 684 C CA . ILE A 1 87 ? -5.966 -3.625 -1.944 1.00 81.62 87 ILE A CA 1
ATOM 685 C C . ILE A 1 87 ? -7.368 -4.234 -1.811 1.00 81.62 87 ILE A C 1
ATOM 687 O O . ILE A 1 87 ? -7.833 -4.477 -0.699 1.00 81.62 87 ILE A O 1
ATOM 691 N N . ALA A 1 88 ? -8.050 -4.503 -2.930 1.00 84.81 88 ALA A N 1
ATOM 692 C CA . ALA A 1 88 ? -9.381 -5.102 -2.906 1.00 84.81 88 ALA A CA 1
ATOM 693 C C . ALA A 1 88 ? -9.358 -6.540 -2.361 1.00 84.81 88 ALA A C 1
ATOM 695 O O . ALA A 1 88 ? -10.183 -6.886 -1.515 1.00 84.81 88 ALA A O 1
ATOM 696 N N . SER A 1 89 ? -8.413 -7.370 -2.809 1.00 82.81 89 SER A N 1
ATOM 697 C CA . SER A 1 89 ? -8.254 -8.738 -2.314 1.00 82.81 89 SER A CA 1
ATOM 698 C C . SER A 1 89 ? -7.743 -8.774 -0.873 1.00 82.81 89 SER A C 1
ATOM 700 O O . SER A 1 89 ? -8.267 -9.562 -0.089 1.00 82.81 89 SER A O 1
ATOM 702 N N . ALA A 1 90 ? -6.831 -7.876 -0.484 1.00 79.88 90 ALA A N 1
ATOM 703 C CA . ALA A 1 90 ? -6.387 -7.689 0.901 1.00 79.88 90 ALA A CA 1
ATOM 704 C C . ALA A 1 90 ? -7.550 -7.336 1.837 1.00 79.88 90 ALA A C 1
ATOM 706 O O . ALA A 1 90 ? -7.710 -7.952 2.889 1.00 79.88 90 ALA A O 1
ATOM 707 N N . ALA A 1 91 ? -8.421 -6.401 1.435 1.00 83.31 91 ALA A N 1
ATOM 708 C CA . ALA A 1 91 ? -9.616 -6.068 2.204 1.00 83.31 91 ALA A CA 1
ATOM 709 C C . ALA A 1 91 ? -10.496 -7.305 2.420 1.00 83.31 91 ALA A C 1
ATOM 711 O O . ALA A 1 91 ? -10.848 -7.618 3.553 1.00 83.31 91 ALA A O 1
ATOM 712 N N . VAL A 1 92 ? -10.806 -8.053 1.356 1.00 87.62 92 VAL A N 1
ATOM 713 C CA . VAL A 1 92 ? -11.617 -9.279 1.453 1.00 87.62 92 VAL A CA 1
ATOM 714 C C . VAL A 1 92 ? -10.954 -10.317 2.354 1.00 87.62 92 VAL A C 1
ATOM 716 O O . VAL A 1 92 ? -11.612 -10.883 3.226 1.00 87.62 92 VAL A O 1
ATOM 719 N N . LEU A 1 93 ? -9.656 -10.554 2.176 1.00 82.50 93 LEU A N 1
ATOM 720 C CA . LEU A 1 93 ? -8.897 -11.495 2.986 1.00 82.50 93 LEU A CA 1
ATOM 721 C C . LEU A 1 93 ? -8.938 -11.107 4.466 1.00 82.50 93 LEU A C 1
ATOM 723 O O . LEU A 1 93 ? -9.199 -11.961 5.309 1.00 82.50 93 LEU A O 1
ATOM 727 N N . ARG A 1 94 ? -8.729 -9.831 4.791 1.00 84.12 94 ARG A N 1
ATOM 728 C CA . ARG A 1 94 ? -8.801 -9.341 6.170 1.00 84.12 94 ARG A CA 1
ATOM 729 C C . ARG A 1 94 ? -10.186 -9.512 6.761 1.00 84.12 94 ARG A C 1
ATOM 731 O O . ARG A 1 94 ? -10.281 -9.973 7.890 1.00 84.12 94 ARG A O 1
ATOM 738 N N . LEU A 1 95 ? -11.253 -9.241 6.006 1.00 85.50 95 LEU A N 1
ATOM 739 C CA . LEU A 1 95 ? -12.616 -9.521 6.469 1.00 85.50 95 LEU A CA 1
ATOM 740 C C . LEU A 1 95 ? -12.794 -11.004 6.817 1.00 85.50 95 LEU A C 1
ATOM 742 O O . LEU A 1 95 ? -13.362 -11.328 7.859 1.00 85.50 95 LEU A O 1
ATOM 746 N N . VAL A 1 96 ? -12.262 -11.903 5.985 1.00 85.50 96 VAL A N 1
ATOM 747 C CA . VAL A 1 96 ? -12.291 -13.348 6.248 1.00 85.50 96 VAL A CA 1
ATOM 748 C C . VAL A 1 96 ? -11.468 -13.707 7.488 1.00 85.50 96 VAL A C 1
ATOM 750 O O . VAL A 1 96 ? -11.949 -14.462 8.329 1.00 85.50 96 VAL A O 1
ATOM 753 N N . LEU A 1 97 ? -10.255 -13.168 7.638 1.00 79.88 97 LEU A N 1
ATOM 754 C CA . LEU A 1 97 ? -9.374 -13.459 8.774 1.00 79.88 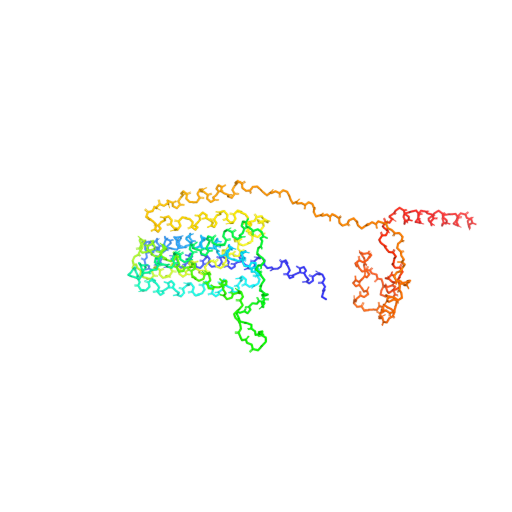97 LEU A CA 1
ATOM 755 C C . LEU A 1 97 ? -9.923 -12.906 10.096 1.00 79.88 97 LEU A C 1
ATOM 757 O O . LEU A 1 97 ? -9.896 -13.607 11.105 1.00 79.88 97 LEU A O 1
ATOM 761 N N . ILE A 1 98 ? -10.470 -11.688 10.092 1.00 81.31 98 ILE A N 1
ATOM 762 C CA . ILE A 1 98 ? -11.141 -11.083 11.249 1.00 81.31 98 ILE A CA 1
ATOM 763 C C . ILE A 1 98 ? -12.374 -11.914 11.621 1.00 81.31 98 ILE A C 1
ATOM 765 O O . ILE A 1 98 ? -12.554 -12.246 12.791 1.00 81.31 98 ILE A O 1
ATOM 769 N N . GLY A 1 99 ? -13.186 -12.313 10.636 1.00 82.38 99 GLY A N 1
ATOM 770 C CA . GLY A 1 99 ? -14.376 -13.135 10.868 1.00 82.38 99 GLY A CA 1
ATOM 771 C C . GLY A 1 99 ? -14.070 -14.544 11.357 1.00 82.38 99 GLY A C 1
ATOM 772 O O . GLY A 1 99 ? -14.818 -15.089 12.165 1.00 82.38 99 GLY A O 1
ATOM 773 N N . ALA A 1 100 ? -12.952 -15.121 10.923 1.00 79.69 100 ALA A N 1
ATOM 774 C CA . ALA A 1 100 ? -12.480 -16.400 11.433 1.00 79.69 100 ALA A CA 1
ATOM 775 C C . ALA A 1 100 ? -11.787 -16.291 12.811 1.00 79.69 100 ALA A C 1
ATOM 777 O O . ALA A 1 100 ? -11.630 -17.297 13.511 1.00 79.69 100 ALA A O 1
ATOM 778 N N . GLY A 1 101 ? -11.412 -15.076 13.223 1.00 70.62 101 GLY A N 1
ATOM 779 C CA . GLY A 1 101 ? -10.824 -14.761 14.522 1.00 70.62 101 GLY A CA 1
ATOM 780 C C . GLY A 1 101 ? -9.395 -15.283 14.723 1.00 70.62 101 GLY A C 1
ATOM 781 O O . GLY A 1 101 ? -8.805 -15.944 13.868 1.00 70.62 101 GLY A O 1
ATOM 782 N N . SER A 1 102 ? -8.841 -15.027 15.916 1.00 58.34 102 SER A N 1
ATOM 783 C CA . SER A 1 102 ? -7.449 -15.344 16.306 1.00 58.34 102 SER A CA 1
ATOM 784 C C . SER A 1 102 ? -7.066 -16.830 16.219 1.00 58.34 102 SER A C 1
ATOM 786 O O . SER A 1 102 ? -5.884 -17.168 16.150 1.00 58.34 102 SER A O 1
ATOM 788 N N . SER A 1 103 ? -8.054 -17.728 16.173 1.00 62.16 103 SER A N 1
ATOM 789 C CA . SER A 1 103 ? -7.858 -19.184 16.156 1.00 62.16 103 SER A CA 1
ATOM 790 C C . SER A 1 103 ? -7.109 -19.706 14.920 1.00 62.16 103 SER A C 1
ATOM 792 O O . SER A 1 103 ? -6.460 -20.752 14.981 1.00 62.16 103 SER A O 1
ATOM 794 N N . ILE A 1 104 ? -7.152 -18.969 13.806 1.00 61.91 104 ILE A N 1
ATOM 795 C CA . ILE A 1 104 ? -6.498 -19.341 12.546 1.00 61.91 104 ILE A CA 1
ATOM 796 C C . ILE A 1 104 ? -5.071 -18.773 12.429 1.00 61.91 104 ILE A C 1
ATOM 798 O O . ILE A 1 104 ? -4.223 -19.377 11.767 1.00 61.91 104 ILE A O 1
ATOM 802 N N . ILE A 1 105 ? -4.770 -17.668 13.118 1.00 60.34 105 ILE A N 1
ATOM 803 C CA . ILE A 1 105 ? -3.529 -16.894 12.949 1.00 60.34 105 ILE A CA 1
ATOM 804 C C . ILE A 1 105 ? -2.280 -17.743 13.251 1.00 60.34 105 ILE A C 1
ATOM 806 O O . ILE A 1 105 ? -1.288 -17.682 12.524 1.00 60.34 105 ILE A O 1
ATOM 810 N N . GLY A 1 106 ? -2.342 -18.632 14.248 1.00 59.88 106 GLY A N 1
ATOM 811 C CA . GLY A 1 106 ? -1.212 -19.489 14.629 1.00 59.88 106 GLY A CA 1
ATOM 812 C C . GLY A 1 106 ? -0.729 -20.465 13.542 1.00 59.88 106 GLY A C 1
ATOM 813 O O . GLY A 1 106 ? 0.400 -20.948 13.621 1.00 59.88 106 GLY A O 1
ATOM 814 N N . ARG A 1 107 ? -1.541 -20.746 12.510 1.00 66.19 107 ARG A N 1
ATOM 815 C CA . ARG A 1 107 ? -1.195 -21.681 11.421 1.00 66.19 107 ARG A CA 1
ATOM 816 C C . ARG A 1 107 ? -0.394 -21.041 10.286 1.00 66.19 107 ARG A C 1
ATOM 818 O O . ARG A 1 107 ? 0.153 -21.770 9.465 1.00 66.19 107 ARG A O 1
ATOM 825 N N . PHE A 1 108 ? -0.288 -19.712 10.252 1.00 64.75 108 PHE A N 1
ATOM 826 C CA . PHE A 1 108 ? 0.386 -18.983 9.174 1.00 64.75 108 PHE A CA 1
ATOM 827 C C . PHE A 1 108 ? 1.890 -18.761 9.397 1.00 64.75 108 PHE A C 1
ATOM 829 O O . PHE A 1 108 ? 2.575 -18.322 8.476 1.00 64.75 108 PHE A O 1
ATOM 836 N N . LYS A 1 109 ? 2.452 -19.144 10.557 1.00 63.62 109 LYS A N 1
ATOM 837 C CA . LYS A 1 109 ? 3.900 -19.024 10.835 1.00 63.62 109 LYS A CA 1
ATOM 838 C C . LYS A 1 109 ? 4.823 -19.622 9.751 1.00 63.62 109 LYS A C 1
ATOM 840 O O . LYS A 1 109 ? 5.825 -18.987 9.437 1.00 63.62 109 LYS A O 1
ATOM 845 N N . PRO A 1 110 ? 4.522 -20.777 9.122 1.00 67.19 110 PRO A N 1
ATOM 846 C CA . PRO A 1 110 ? 5.342 -21.296 8.021 1.00 67.19 110 PRO A CA 1
ATOM 847 C C . PRO A 1 110 ? 5.371 -20.385 6.783 1.00 67.19 110 PRO A C 1
ATOM 849 O O . PRO A 1 110 ? 6.359 -20.374 6.053 1.00 67.19 110 PRO A O 1
ATOM 852 N N . LEU A 1 111 ? 4.313 -19.598 6.552 1.00 63.72 111 LEU A N 1
ATOM 853 C CA . LEU A 1 111 ? 4.221 -18.669 5.423 1.00 63.72 111 LEU A CA 1
ATOM 854 C C . LEU A 1 111 ? 5.194 -17.487 5.587 1.00 63.72 111 LEU A C 1
ATOM 856 O O . LEU A 1 111 ? 5.804 -17.057 4.610 1.00 63.72 111 LEU A O 1
ATOM 860 N N . LEU A 1 112 ? 5.420 -17.039 6.830 1.00 60.19 112 LEU A N 1
ATOM 861 C CA . LEU A 1 112 ? 6.405 -16.002 7.171 1.00 60.19 112 LEU A CA 1
ATOM 862 C C . LEU A 1 112 ? 7.831 -16.407 6.780 1.00 60.19 112 LEU A C 1
ATOM 864 O O . LEU A 1 112 ? 8.598 -15.585 6.284 1.00 60.19 112 LEU A O 1
ATOM 868 N N . VAL A 1 113 ? 8.182 -17.684 6.952 1.00 66.38 113 VAL A N 1
ATOM 869 C CA . VAL A 1 113 ? 9.516 -18.205 6.611 1.00 66.38 113 VAL A CA 1
ATOM 870 C C . VAL A 1 113 ? 9.739 -18.202 5.099 1.00 66.38 113 VAL A C 1
ATOM 872 O O . VAL A 1 113 ? 10.810 -17.815 4.631 1.00 66.38 113 VAL A O 1
ATOM 875 N N . VAL A 1 114 ? 8.720 -18.579 4.320 1.00 65.81 114 VAL A N 1
ATOM 876 C CA . VAL A 1 114 ? 8.771 -18.519 2.849 1.00 65.81 114 VAL A CA 1
ATOM 877 C C . VAL A 1 114 ? 8.961 -17.077 2.382 1.00 65.81 114 VAL A C 1
ATOM 879 O O . VAL A 1 114 ? 9.790 -16.807 1.514 1.00 65.81 114 VAL A O 1
ATOM 882 N N . PHE A 1 115 ? 8.243 -16.140 2.996 1.00 61.12 115 PHE A N 1
ATOM 883 C CA . PHE A 1 115 ? 8.365 -14.721 2.696 1.00 61.12 115 PHE A CA 1
ATOM 884 C C . PHE A 1 115 ? 9.757 -14.167 3.040 1.00 61.12 115 PHE A C 1
ATOM 886 O O . PHE A 1 115 ? 10.401 -13.556 2.187 1.00 61.12 115 PHE A O 1
ATOM 893 N N . ALA A 1 116 ? 10.280 -14.461 4.234 1.00 63.28 116 ALA A N 1
ATOM 894 C CA . ALA A 1 116 ? 11.625 -14.054 4.637 1.00 63.28 116 ALA A CA 1
ATOM 895 C C . ALA A 1 116 ? 12.711 -14.606 3.697 1.00 63.28 116 ALA A C 1
ATOM 897 O O . ALA A 1 116 ? 13.648 -13.887 3.344 1.00 63.28 116 ALA A O 1
ATOM 898 N N . ALA A 1 117 ? 12.557 -15.846 3.219 1.00 69.56 117 ALA A N 1
ATOM 899 C CA . ALA A 1 117 ? 13.452 -16.432 2.224 1.00 69.56 117 ALA A CA 1
ATOM 900 C C . ALA A 1 117 ? 13.405 -15.674 0.883 1.00 69.56 117 ALA A C 1
ATOM 902 O O . ALA A 1 117 ? 14.454 -15.391 0.301 1.00 69.56 117 ALA A O 1
ATOM 903 N N . ILE A 1 118 ? 12.214 -15.286 0.410 1.00 63.03 118 ILE A N 1
ATOM 904 C CA . ILE A 1 118 ? 12.056 -14.467 -0.804 1.00 63.03 118 ILE A CA 1
ATOM 905 C C . ILE A 1 118 ? 12.731 -13.100 -0.627 1.00 63.03 118 ILE A C 1
ATOM 907 O O . ILE A 1 118 ? 13.462 -12.665 -1.522 1.00 63.03 11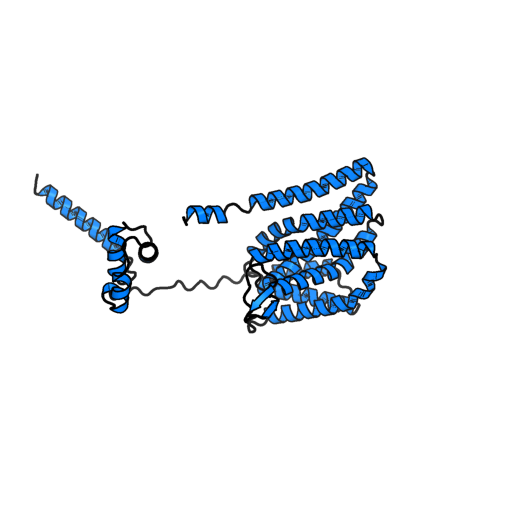8 ILE A O 1
ATOM 911 N N . LEU A 1 119 ? 12.544 -12.438 0.520 1.00 61.25 119 LEU A N 1
ATOM 912 C CA . LEU A 1 119 ? 13.168 -11.142 0.805 1.00 61.25 119 LEU A CA 1
ATOM 913 C C . LEU A 1 119 ? 14.698 -11.238 0.883 1.00 61.25 119 LEU A C 1
ATOM 915 O O . LEU A 1 119 ? 15.385 -10.407 0.290 1.00 61.25 119 LEU A O 1
ATOM 919 N N . MET A 1 120 ? 15.244 -12.270 1.536 1.00 66.31 120 MET A N 1
ATOM 920 C CA . MET A 1 120 ? 16.693 -12.509 1.591 1.00 66.31 120 MET A CA 1
ATOM 921 C C . MET A 1 120 ? 17.291 -12.748 0.202 1.00 66.31 120 MET A C 1
ATOM 923 O O . MET A 1 120 ? 18.301 -12.137 -0.151 1.00 66.31 120 MET A O 1
ATOM 927 N N . VAL A 1 121 ? 16.654 -13.597 -0.613 1.00 65.94 121 VAL A N 1
ATOM 928 C CA . VAL A 1 121 ? 17.091 -13.850 -1.996 1.00 65.94 121 VAL A CA 1
ATOM 929 C C . VAL A 1 121 ? 17.048 -12.562 -2.821 1.00 65.94 121 VAL A C 1
ATOM 931 O O . VAL A 1 121 ? 17.948 -12.313 -3.626 1.00 65.94 121 VAL A O 1
ATOM 934 N N . SER A 1 122 ? 16.033 -11.727 -2.607 1.00 56.22 122 SER A N 1
ATOM 935 C CA . SER A 1 122 ? 15.870 -10.450 -3.307 1.00 56.22 122 SER A CA 1
ATOM 936 C C . SER A 1 122 ? 16.930 -9.428 -2.883 1.00 56.22 122 SER A C 1
ATOM 938 O O . SER A 1 122 ? 17.575 -8.836 -3.745 1.00 56.22 122 SER A O 1
ATOM 940 N N . SER A 1 123 ? 17.191 -9.286 -1.578 1.00 56.69 123 SER A N 1
ATOM 941 C CA . SER A 1 123 ? 18.256 -8.431 -1.031 1.00 56.69 123 SER A CA 1
ATOM 942 C C . SER A 1 123 ? 19.632 -8.822 -1.586 1.00 56.69 123 SER A C 1
ATOM 944 O O . SER A 1 123 ? 20.355 -7.977 -2.117 1.00 56.69 123 SER A O 1
ATOM 946 N N . PHE A 1 124 ? 19.967 -10.118 -1.581 1.00 64.44 124 PHE A N 1
ATOM 947 C CA . PHE A 1 124 ? 21.246 -10.610 -2.100 1.00 64.44 124 PHE A CA 1
ATOM 948 C C . PHE A 1 124 ? 21.410 -10.370 -3.611 1.00 64.44 124 PHE A C 1
ATOM 950 O O . PHE A 1 124 ? 22.496 -10.012 -4.077 1.00 64.44 124 PHE A O 1
ATOM 957 N N . LYS A 1 125 ? 20.330 -10.513 -4.391 1.00 58.47 125 LYS A N 1
ATOM 958 C CA . LYS A 1 125 ? 20.322 -10.214 -5.833 1.00 58.47 125 LYS A CA 1
ATOM 959 C C . LYS A 1 125 ? 20.467 -8.724 -6.135 1.00 58.47 125 LYS A C 1
ATOM 961 O O . LYS A 1 125 ? 21.168 -8.379 -7.076 1.00 58.47 125 LYS A O 1
ATOM 966 N N . LEU A 1 126 ? 19.858 -7.840 -5.346 1.00 51.44 126 LEU A N 1
ATOM 967 C CA . LEU A 1 126 ? 20.010 -6.389 -5.523 1.00 51.44 126 LEU A CA 1
ATOM 968 C C . LEU A 1 126 ? 21.439 -5.913 -5.208 1.00 51.44 126 LEU A C 1
ATOM 970 O O . LEU A 1 126 ? 21.936 -4.982 -5.837 1.00 51.44 126 LEU A O 1
ATOM 974 N N . LEU A 1 127 ? 22.134 -6.596 -4.292 1.00 53.31 127 LEU A N 1
ATOM 975 C CA . LEU A 1 127 ? 23.544 -6.338 -3.978 1.00 53.31 127 LEU A CA 1
ATOM 976 C C . LEU A 1 127 ? 24.523 -6.939 -5.006 1.00 53.31 127 LEU A C 1
ATOM 978 O O . LEU A 1 127 ? 25.688 -6.538 -5.041 1.00 53.31 127 LEU A O 1
ATOM 982 N N . THR A 1 128 ? 24.079 -7.870 -5.860 1.00 47.84 128 THR A N 1
ATOM 983 C CA . THR A 1 128 ? 24.912 -8.530 -6.879 1.00 47.84 128 THR A CA 1
ATOM 984 C C . THR A 1 128 ? 24.460 -8.147 -8.302 1.00 47.84 128 THR A C 1
ATOM 986 O O . THR A 1 128 ? 23.474 -8.677 -8.802 1.00 47.84 128 THR A O 1
ATOM 989 N N . PRO A 1 129 ? 25.195 -7.285 -9.041 1.00 45.41 129 PRO A N 1
ATOM 990 C CA . PRO A 1 129 ? 24.741 -6.706 -10.321 1.00 45.41 129 PRO A CA 1
ATOM 991 C C . PRO A 1 129 ? 24.595 -7.674 -11.516 1.00 45.41 129 PRO A C 1
ATOM 993 O O . PRO A 1 129 ? 24.586 -7.231 -12.662 1.00 45.41 129 PRO A O 1
ATOM 996 N N . ARG A 1 130 ? 24.568 -8.997 -11.307 1.00 35.31 130 ARG A N 1
ATOM 997 C CA . ARG A 1 130 ? 24.902 -9.986 -12.347 1.00 35.31 130 ARG A CA 1
ATOM 998 C C . ARG A 1 130 ? 23.752 -10.845 -12.873 1.00 35.31 130 ARG A C 1
ATOM 1000 O O . ARG A 1 130 ? 24.010 -11.691 -13.722 1.00 35.31 130 ARG A O 1
ATOM 1007 N N . MET A 1 131 ? 22.506 -10.638 -12.445 1.00 32.81 131 MET A N 1
ATOM 1008 C CA . MET A 1 131 ? 21.363 -11.379 -12.999 1.00 32.81 131 MET A CA 1
ATOM 1009 C C . MET A 1 131 ? 20.297 -10.450 -13.574 1.00 32.81 131 MET A C 1
ATOM 1011 O O . MET A 1 131 ? 19.517 -9.826 -12.861 1.00 32.81 131 MET A O 1
ATOM 1015 N N . THR A 1 132 ? 20.253 -10.397 -14.901 1.00 31.97 132 THR A N 1
ATOM 1016 C CA . THR A 1 132 ? 19.190 -9.768 -15.679 1.00 31.97 132 THR A CA 1
ATOM 1017 C C . THR A 1 132 ? 17.924 -10.624 -15.572 1.00 31.97 132 THR A C 1
ATOM 1019 O O . THR A 1 132 ? 17.818 -11.665 -16.215 1.00 31.97 132 THR A O 1
ATOM 1022 N N . LEU A 1 133 ? 16.953 -10.203 -14.759 1.00 38.50 133 LEU A N 1
ATOM 1023 C CA . LEU A 1 133 ? 15.571 -10.668 -14.894 1.00 38.50 133 LEU A CA 1
ATOM 1024 C C . LEU A 1 133 ? 15.006 -10.034 -16.168 1.00 38.50 133 LEU A C 1
ATOM 1026 O O . LEU A 1 133 ? 14.713 -8.842 -16.206 1.00 38.50 133 LEU A O 1
ATOM 1030 N N . SER A 1 134 ? 14.915 -10.825 -17.232 1.00 40.94 134 SER A N 1
ATOM 1031 C CA . SER A 1 134 ? 14.147 -10.481 -18.422 1.00 40.94 134 SER A CA 1
ATOM 1032 C C . SER A 1 134 ? 12.890 -11.339 -18.444 1.00 40.94 134 SER A C 1
ATOM 1034 O O . SER A 1 134 ? 12.982 -12.561 -18.445 1.00 40.94 134 SER A O 1
ATOM 1036 N N . THR A 1 135 ? 11.730 -10.689 -18.437 1.00 51.78 135 THR A N 1
ATOM 1037 C CA . THR A 1 135 ? 10.449 -11.192 -18.955 1.00 51.78 135 THR A CA 1
ATOM 1038 C C . THR A 1 135 ? 9.637 -9.943 -19.283 1.00 51.78 135 THR A C 1
ATOM 1040 O O . THR A 1 135 ? 9.393 -9.111 -18.413 1.00 51.78 135 THR A O 1
ATOM 1043 N N . ASN A 1 136 ? 9.341 -9.717 -20.561 1.00 58.94 136 ASN A N 1
ATOM 1044 C CA . ASN A 1 136 ? 8.691 -8.485 -21.005 1.00 58.94 136 ASN A CA 1
ATOM 1045 C C . ASN A 1 136 ? 7.328 -8.311 -20.314 1.00 58.94 136 ASN A C 1
ATOM 1047 O O . ASN A 1 136 ? 6.541 -9.253 -20.233 1.00 58.94 136 ASN A O 1
ATOM 1051 N N . TYR A 1 137 ? 7.043 -7.104 -19.822 1.00 67.69 137 TYR A N 1
ATOM 1052 C CA . TYR A 1 137 ? 5.701 -6.752 -19.364 1.00 67.69 137 TYR A CA 1
ATOM 1053 C C . TYR A 1 137 ? 4.768 -6.617 -20.571 1.00 67.69 137 TYR A C 1
ATOM 1055 O O . TYR A 1 137 ? 5.054 -5.843 -21.483 1.00 67.69 137 TYR A O 1
ATOM 1063 N N . ASP A 1 138 ? 3.624 -7.301 -20.541 1.00 65.88 138 ASP A N 1
ATOM 1064 C CA . ASP A 1 138 ? 2.530 -7.115 -21.504 1.00 65.88 138 ASP A CA 1
ATOM 1065 C C . ASP A 1 138 ? 1.526 -6.075 -20.971 1.00 65.88 138 ASP A C 1
ATOM 1067 O O . ASP A 1 138 ? 0.390 -6.372 -20.589 1.00 65.88 138 ASP A O 1
ATOM 1071 N N . GLY A 1 139 ? 2.006 -4.834 -20.835 1.00 74.38 139 GLY A N 1
ATOM 1072 C CA . GLY A 1 139 ? 1.220 -3.713 -20.321 1.00 74.38 139 GLY A CA 1
ATOM 1073 C C . GLY A 1 139 ? 0.656 -3.965 -18.916 1.00 74.38 139 GLY A C 1
ATOM 1074 O O . GLY A 1 139 ? 1.410 -4.074 -17.951 1.00 74.38 139 GLY A O 1
ATOM 1075 N N . THR A 1 140 ? -0.677 -4.002 -18.808 1.00 75.69 140 THR A N 1
ATOM 1076 C CA . THR A 1 140 ? -1.439 -4.213 -17.560 1.00 75.69 140 THR A CA 1
ATOM 1077 C C . THR A 1 140 ? -2.099 -5.593 -17.474 1.00 75.69 140 THR A C 1
ATOM 1079 O O . THR A 1 140 ? -2.901 -5.831 -16.572 1.00 75.69 140 THR A O 1
ATOM 1082 N N . ASN A 1 141 ? -1.828 -6.490 -18.424 1.00 76.25 141 ASN A N 1
ATOM 1083 C CA . ASN A 1 141 ? -2.452 -7.809 -18.455 1.00 76.25 141 ASN A CA 1
ATOM 1084 C C . ASN A 1 141 ? -1.740 -8.756 -17.485 1.00 76.25 141 ASN A C 1
ATOM 1086 O O . ASN A 1 141 ? -0.517 -8.801 -17.447 1.00 76.25 141 ASN A O 1
ATOM 1090 N N . PHE A 1 142 ? -2.501 -9.551 -16.728 1.00 74.38 142 PHE A N 1
ATOM 1091 C CA . PHE A 1 142 ? -1.939 -10.575 -15.836 1.00 74.38 142 PHE A CA 1
ATOM 1092 C C . PHE A 1 142 ? -1.537 -11.857 -16.576 1.00 74.38 142 PHE A C 1
ATOM 1094 O O . PHE A 1 142 ? -0.636 -12.573 -16.139 1.00 74.38 142 PHE A O 1
ATOM 1101 N N . PHE A 1 143 ? -2.159 -12.123 -17.723 1.00 73.81 143 PHE A N 1
ATOM 1102 C CA . PHE A 1 143 ? -1.882 -13.269 -18.584 1.00 73.81 143 PHE A CA 1
ATOM 1103 C C . PHE A 1 143 ? -1.605 -12.780 -19.999 1.00 73.81 143 PHE A C 1
ATOM 1105 O O . PHE A 1 143 ? -2.293 -11.883 -20.479 1.00 73.81 143 PHE A O 1
ATOM 1112 N N . THR A 1 144 ? -0.646 -13.408 -20.667 1.00 72.25 144 THR A N 1
ATOM 1113 C CA . THR A 1 144 ? -0.338 -13.171 -22.078 1.00 72.25 144 THR A CA 1
ATOM 1114 C C . THR A 1 144 ? -0.331 -14.497 -22.834 1.00 72.25 144 THR A C 1
ATOM 1116 O O . THR A 1 144 ? -0.321 -15.568 -22.223 1.00 72.25 144 THR A O 1
ATOM 1119 N N . VAL A 1 145 ? -0.397 -14.452 -24.161 1.00 67.31 145 VAL A N 1
ATOM 1120 C CA . VAL A 1 145 ? -0.332 -15.647 -25.009 1.00 67.31 145 VAL A CA 1
ATOM 1121 C C . VAL A 1 145 ? 0.920 -15.545 -25.864 1.00 67.31 145 VAL A C 1
ATOM 1123 O O . VAL A 1 145 ? 0.952 -14.795 -26.836 1.00 67.31 145 VAL A O 1
ATOM 1126 N N . GLU A 1 146 ? 1.940 -16.327 -25.519 1.00 64.31 146 GLU A N 1
ATOM 1127 C CA . GLU A 1 146 ? 3.147 -16.484 -26.331 1.00 64.31 146 GLU A CA 1
ATOM 1128 C C . GLU A 1 146 ? 3.109 -17.862 -26.999 1.00 64.31 146 GLU A C 1
ATOM 1130 O O . GLU A 1 146 ? 2.872 -18.879 -26.348 1.00 64.31 146 GLU A O 1
ATOM 1135 N N . ASN A 1 147 ? 3.304 -17.912 -28.321 1.00 59.12 147 ASN A N 1
ATOM 1136 C CA . ASN A 1 147 ? 3.296 -19.155 -29.108 1.00 59.12 147 ASN A CA 1
ATOM 1137 C C . ASN A 1 147 ? 2.026 -20.023 -28.936 1.00 59.12 147 ASN A C 1
ATOM 1139 O O . ASN A 1 147 ? 2.094 -21.248 -28.970 1.00 59.12 147 ASN A O 1
ATOM 1143 N N . GLY A 1 148 ? 0.857 -19.400 -28.737 1.00 68.25 148 GLY A N 1
ATOM 1144 C CA . GLY A 1 148 ? -0.421 -20.105 -28.556 1.00 68.25 148 GLY A CA 1
ATOM 1145 C C . GLY A 1 148 ? -0.632 -20.714 -27.163 1.00 68.25 148 GLY A C 1
ATOM 1146 O O . GLY A 1 148 ? -1.681 -21.307 -26.919 1.00 68.25 148 GLY A O 1
ATOM 1147 N N . VAL A 1 149 ? 0.317 -20.538 -26.237 1.00 56.44 149 VAL A N 1
ATOM 1148 C CA . VAL A 1 149 ? 0.225 -21.009 -24.850 1.00 56.44 149 VAL A CA 1
ATOM 1149 C C . VAL A 1 149 ? -0.070 -19.826 -23.929 1.00 56.44 149 VAL A C 1
ATOM 1151 O O . VAL A 1 149 ? 0.601 -18.796 -23.980 1.00 56.44 149 VAL A O 1
ATOM 1154 N N . LYS A 1 150 ? -1.091 -19.963 -23.075 1.00 62.88 150 LYS A N 1
ATOM 1155 C CA . LYS A 1 150 ? -1.435 -18.952 -22.068 1.00 62.88 150 LYS A CA 1
ATOM 1156 C C . LYS A 1 150 ? -0.391 -18.974 -20.950 1.00 62.88 150 LYS A C 1
ATOM 1158 O O . LYS A 1 150 ? -0.253 -19.972 -20.249 1.00 62.88 150 LYS A O 1
ATOM 1163 N N . MET A 1 151 ? 0.314 -17.865 -20.785 1.00 53.72 151 MET A N 1
ATOM 1164 C CA . MET A 1 151 ? 1.429 -17.683 -19.860 1.00 53.72 151 MET A CA 1
ATOM 1165 C C . MET A 1 151 ? 1.067 -16.614 -18.825 1.00 53.72 151 MET A C 1
ATOM 1167 O O . MET A 1 151 ? 0.390 -15.630 -19.135 1.00 53.72 151 MET A O 1
ATOM 1171 N N . ALA A 1 152 ? 1.505 -16.798 -17.581 1.00 66.56 152 ALA A N 1
ATOM 1172 C CA . ALA A 1 152 ? 1.410 -15.757 -16.564 1.00 66.56 152 ALA A CA 1
ATOM 1173 C C . ALA A 1 152 ? 2.483 -14.691 -16.809 1.00 66.56 152 ALA A C 1
ATOM 1175 O O . ALA A 1 152 ? 3.653 -15.009 -17.016 1.00 66.56 152 ALA A O 1
ATOM 1176 N N . THR A 1 153 ? 2.077 -13.427 -16.772 1.00 76.00 153 THR A N 1
ATOM 1177 C CA . THR A 1 153 ? 3.000 -12.289 -16.850 1.00 76.00 153 THR A CA 1
ATOM 1178 C C . THR A 1 153 ? 3.721 -12.066 -15.513 1.00 76.00 153 THR A C 1
ATOM 1180 O O . THR A 1 153 ? 3.210 -12.466 -14.460 1.00 76.00 153 THR A O 1
ATOM 1183 N N . PRO A 1 154 ? 4.857 -11.342 -15.507 1.00 73.50 154 PRO A N 1
ATOM 1184 C CA . PRO A 1 154 ? 5.502 -10.892 -14.270 1.00 73.50 154 PRO A CA 1
ATOM 1185 C C . PRO A 1 154 ? 4.566 -10.096 -13.352 1.00 73.50 154 PRO A C 1
ATOM 1187 O O . PRO A 1 154 ? 4.704 -10.154 -12.135 1.00 73.50 154 PRO A O 1
ATOM 1190 N N . LEU A 1 155 ? 3.566 -9.411 -13.918 1.00 78.69 155 LEU A N 1
ATOM 1191 C CA . LEU A 1 155 ? 2.598 -8.624 -13.160 1.00 78.69 155 LEU A CA 1
ATOM 1192 C C . LEU A 1 155 ? 1.726 -9.482 -12.230 1.00 78.69 155 LEU A C 1
ATOM 1194 O O . LEU A 1 155 ? 1.370 -9.037 -11.142 1.00 78.69 155 LEU A O 1
ATOM 1198 N N . LEU A 1 156 ? 1.410 -10.721 -12.626 1.00 73.88 156 LEU A N 1
ATOM 1199 C CA . LEU A 1 156 ? 0.669 -11.651 -11.769 1.00 73.88 156 LEU A CA 1
ATOM 1200 C C . LEU A 1 156 ? 1.510 -12.098 -10.571 1.00 73.88 156 LEU A C 1
ATOM 1202 O O . LEU A 1 156 ? 0.991 -12.228 -9.467 1.00 73.88 156 LEU A O 1
ATOM 1206 N N . LEU A 1 157 ? 2.812 -12.305 -10.779 1.00 71.31 157 LEU A N 1
ATOM 1207 C CA . LEU A 1 157 ? 3.730 -12.646 -9.696 1.00 71.31 157 LEU A CA 1
ATOM 1208 C C . LEU A 1 157 ? 3.870 -11.481 -8.711 1.00 71.31 157 LEU A C 1
ATOM 1210 O O . LEU A 1 157 ? 3.827 -11.698 -7.505 1.00 71.31 157 LEU A O 1
ATOM 1214 N N . VAL A 1 158 ? 3.977 -10.251 -9.221 1.00 79.00 158 VAL A N 1
ATOM 1215 C CA . VAL A 1 158 ? 3.975 -9.028 -8.406 1.00 79.00 158 VAL A CA 1
ATOM 1216 C C . VAL A 1 158 ? 2.701 -8.944 -7.560 1.00 79.00 158 VAL A C 1
ATOM 1218 O O . VAL A 1 158 ? 2.796 -8.736 -6.353 1.00 79.00 158 VAL A O 1
ATOM 1221 N N . LEU A 1 159 ? 1.525 -9.162 -8.163 1.00 82.31 159 LEU A N 1
ATOM 1222 C CA . LEU A 1 159 ? 0.249 -9.187 -7.441 1.00 82.31 159 LEU A CA 1
ATOM 1223 C C . LEU A 1 159 ? 0.238 -10.255 -6.340 1.00 82.31 159 LEU A C 1
ATOM 1225 O O . LEU A 1 159 ? -0.081 -9.939 -5.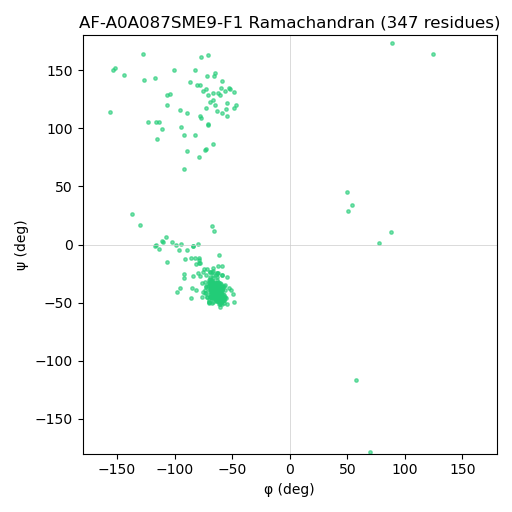200 1.00 82.31 159 LEU A O 1
ATOM 1229 N N . LEU A 1 160 ? 0.650 -11.487 -6.650 1.00 75.56 160 LEU A N 1
ATOM 1230 C CA . LEU A 1 160 ? 0.705 -12.573 -5.667 1.00 75.56 160 LEU A CA 1
ATOM 1231 C C . LEU A 1 160 ? 1.642 -12.260 -4.497 1.00 75.56 160 LEU A C 1
ATOM 1233 O O . LEU A 1 160 ? 1.305 -12.545 -3.353 1.00 75.56 160 LEU A O 1
ATOM 1237 N N . VAL A 1 161 ? 2.813 -11.672 -4.755 1.00 77.38 161 VAL A N 1
ATOM 1238 C CA . VAL A 1 161 ? 3.747 -11.285 -3.686 1.00 77.38 161 VAL A CA 1
ATOM 1239 C C . VAL A 1 161 ? 3.131 -10.205 -2.800 1.00 77.38 161 VAL A C 1
ATOM 1241 O O . VAL A 1 161 ? 3.224 -10.309 -1.579 1.00 77.38 161 VAL A O 1
ATOM 1244 N N . VAL A 1 162 ? 2.472 -9.206 -3.392 1.00 83.06 162 VAL A N 1
ATOM 1245 C CA . VAL A 1 162 ? 1.755 -8.150 -2.661 1.00 83.06 162 VAL A CA 1
ATOM 1246 C C . VAL A 1 162 ? 0.641 -8.738 -1.787 1.00 83.06 162 VAL A C 1
ATOM 1248 O O . VAL A 1 162 ? 0.551 -8.397 -0.610 1.00 83.06 162 VAL A O 1
ATOM 1251 N N . GLU A 1 163 ? -0.153 -9.672 -2.311 1.00 82.44 163 GLU A N 1
ATOM 1252 C CA . GLU A 1 163 ? -1.217 -10.340 -1.548 1.00 82.44 163 GLU A CA 1
ATOM 1253 C C . GLU A 1 163 ? -0.665 -11.191 -0.399 1.00 82.44 163 GLU A C 1
ATOM 1255 O O . GLU A 1 163 ? -1.138 -11.094 0.731 1.00 82.44 163 GLU A O 1
ATOM 1260 N N . LEU A 1 164 ? 0.370 -11.995 -0.657 1.00 77.75 164 LEU A N 1
ATOM 1261 C CA . LEU A 1 164 ? 1.016 -12.815 0.372 1.00 77.75 164 LEU A CA 1
ATOM 1262 C C . LEU A 1 164 ? 1.636 -11.960 1.479 1.00 77.75 164 LEU A C 1
ATOM 1264 O O . LEU A 1 164 ? 1.601 -12.338 2.648 1.00 77.75 164 LEU A O 1
ATOM 1268 N N . THR A 1 165 ? 2.182 -10.806 1.108 1.00 76.75 165 THR A N 1
ATOM 1269 C CA . THR A 1 165 ? 2.724 -9.826 2.046 1.00 76.75 165 THR A CA 1
ATOM 1270 C C . THR A 1 165 ? 1.633 -9.295 2.981 1.00 76.75 165 THR A C 1
ATOM 1272 O O . THR A 1 165 ? 1.859 -9.218 4.185 1.00 76.75 165 THR A O 1
ATOM 1275 N N . ASP A 1 166 ? 0.437 -8.977 2.474 1.00 81.00 166 ASP A N 1
ATOM 1276 C CA . ASP A 1 166 ? -0.662 -8.514 3.334 1.00 81.00 166 ASP A CA 1
ATOM 1277 C C . ASP A 1 166 ? -1.157 -9.607 4.294 1.00 81.00 166 ASP A C 1
ATOM 1279 O O . ASP A 1 166 ? -1.386 -9.313 5.464 1.00 81.00 166 ASP A O 1
ATOM 1283 N N . VAL A 1 167 ? -1.227 -10.876 3.857 1.00 77.88 167 VAL A N 1
ATOM 1284 C CA . VAL A 1 167 ? -1.537 -12.019 4.750 1.00 77.88 167 VAL A CA 1
ATOM 1285 C C . VAL A 1 167 ? -0.561 -12.057 5.924 1.00 77.88 167 VAL A C 1
ATOM 1287 O O . VAL A 1 167 ? -0.958 -12.255 7.070 1.00 77.88 167 VAL A O 1
ATOM 1290 N N . VAL A 1 168 ? 0.727 -11.892 5.620 1.00 75.44 168 VAL A N 1
ATOM 1291 C CA . VAL A 1 168 ? 1.808 -11.878 6.603 1.00 75.44 168 VAL A CA 1
ATOM 1292 C C . VAL A 1 168 ? 1.624 -10.727 7.587 1.00 75.44 168 VAL A C 1
ATOM 1294 O O . VAL A 1 168 ? 1.679 -10.959 8.788 1.00 75.44 168 VAL A O 1
ATOM 1297 N N . PHE A 1 169 ? 1.327 -9.520 7.115 1.00 76.00 169 PHE A N 1
ATOM 1298 C CA . PHE A 1 169 ? 1.099 -8.376 7.997 1.00 76.00 169 PHE A CA 1
ATOM 1299 C C . PHE A 1 169 ? -0.183 -8.484 8.829 1.00 76.00 169 PHE A C 1
ATOM 1301 O O . PHE A 1 169 ? -0.214 -8.040 9.977 1.00 76.00 169 PHE A O 1
ATOM 1308 N N . ALA A 1 170 ? -1.219 -9.136 8.297 1.00 76.25 170 ALA A N 1
ATOM 1309 C CA . ALA A 1 170 ? -2.456 -9.398 9.022 1.00 76.25 170 ALA A CA 1
ATOM 1310 C C . ALA A 1 170 ? -2.239 -10.284 10.265 1.00 76.25 170 ALA A C 1
ATOM 1312 O O . ALA A 1 170 ? -3.018 -10.205 11.213 1.00 76.25 170 ALA A O 1
ATOM 1313 N N . VAL A 1 171 ? -1.175 -11.100 10.299 1.00 73.12 171 VAL A N 1
ATOM 1314 C CA . VAL A 1 171 ? -0.806 -11.905 11.479 1.00 73.12 171 VAL A CA 1
ATOM 1315 C C . VAL A 1 171 ? -0.501 -11.024 12.689 1.00 73.12 171 VAL A C 1
ATOM 1317 O O . VAL A 1 171 ? -0.860 -11.409 13.801 1.00 73.12 171 VAL A O 1
ATOM 1320 N N . ASP A 1 172 ? 0.087 -9.848 12.473 1.00 71.38 172 ASP A N 1
ATOM 1321 C CA . ASP A 1 172 ? 0.460 -8.922 13.544 1.00 71.38 172 ASP A CA 1
ATOM 1322 C C . ASP A 1 172 ? -0.617 -7.853 13.775 1.00 71.38 172 ASP A C 1
ATOM 1324 O O . ASP A 1 172 ? -0.913 -7.503 14.921 1.00 71.38 172 ASP A O 1
ATOM 1328 N N . SER A 1 173 ? -1.261 -7.363 12.708 1.00 77.88 173 SER A N 1
ATOM 1329 C CA . SER A 1 173 ? -2.258 -6.292 12.825 1.00 77.88 173 SER A CA 1
ATOM 1330 C C . SER A 1 173 ? -3.607 -6.761 13.375 1.00 77.88 173 SER A C 1
ATOM 1332 O O . SER A 1 173 ? -4.248 -6.028 14.131 1.00 77.88 173 SER A O 1
ATOM 1334 N N . ILE A 1 174 ? -4.030 -7.999 13.086 1.00 80.44 174 ILE A N 1
ATOM 1335 C CA . ILE A 1 174 ? -5.321 -8.518 13.560 1.00 80.44 174 ILE A CA 1
ATOM 1336 C C . ILE A 1 174 ? -5.342 -8.696 15.090 1.00 80.44 174 ILE A C 1
ATOM 1338 O O . ILE A 1 174 ? -6.268 -8.194 15.732 1.00 80.44 174 ILE A O 1
ATOM 1342 N N . PRO A 1 175 ? -4.358 -9.355 15.734 1.00 76.56 175 PRO A N 1
ATOM 1343 C CA . PRO A 1 175 ? -4.312 -9.409 17.195 1.00 76.56 175 PRO A CA 1
ATOM 1344 C C . PRO A 1 175 ? -4.241 -8.019 17.837 1.00 76.56 175 PRO A C 1
ATOM 1346 O O . PRO A 1 175 ? -4.862 -7.797 18.875 1.00 76.56 175 PRO A O 1
ATOM 1349 N N . ALA A 1 176 ? -3.535 -7.076 17.204 1.00 80.81 176 ALA A N 1
ATOM 1350 C CA . ALA A 1 176 ? -3.421 -5.711 17.696 1.00 80.81 176 ALA A CA 1
ATOM 1351 C C . ALA A 1 176 ? -4.775 -4.976 17.699 1.00 80.81 176 ALA A C 1
ATOM 1353 O O . ALA A 1 176 ? -5.127 -4.369 18.711 1.00 80.81 176 ALA A O 1
ATOM 1354 N N . VAL A 1 177 ? -5.580 -5.081 16.630 1.00 83.31 177 VAL A N 1
ATOM 1355 C CA . VAL A 1 177 ? -6.914 -4.448 16.590 1.00 83.31 177 VAL A CA 1
ATOM 1356 C C . VAL A 1 177 ? -7.909 -5.114 17.548 1.00 83.31 177 VAL A C 1
ATOM 1358 O O . VAL A 1 177 ? -8.674 -4.411 18.208 1.00 83.31 177 VAL A O 1
ATOM 1361 N N . PHE A 1 178 ? -7.846 -6.441 17.725 1.00 83.56 178 PHE A N 1
ATOM 1362 C CA . PHE A 1 178 ? -8.627 -7.135 18.762 1.00 83.56 178 PHE A CA 1
ATOM 1363 C C . PHE A 1 178 ? -8.235 -6.706 20.188 1.00 83.56 178 PHE A C 1
ATOM 1365 O O . PHE A 1 178 ? -9.049 -6.804 21.105 1.00 83.56 178 PHE A O 1
ATOM 1372 N N . GLY A 1 179 ? -7.008 -6.210 20.381 1.00 82.69 179 GLY A N 1
ATOM 1373 C CA . GLY A 1 179 ? -6.562 -5.599 21.634 1.00 82.69 179 GLY A CA 1
ATOM 1374 C C . GLY A 1 179 ? -7.173 -4.220 21.907 1.00 82.69 179 GLY A C 1
ATOM 1375 O O . GLY A 1 179 ? -7.222 -3.801 23.061 1.00 82.69 179 GLY A O 1
ATOM 1376 N N . VAL A 1 180 ? -7.662 -3.524 20.873 1.00 85.69 180 VAL A N 1
ATOM 1377 C CA . VAL A 1 180 ? -8.340 -2.222 20.999 1.00 85.69 180 VAL A CA 1
ATOM 1378 C C . VAL A 1 180 ? -9.825 -2.404 21.286 1.00 85.69 180 VAL A C 1
ATOM 1380 O O . VAL A 1 180 ? -10.381 -1.734 22.154 1.00 85.69 180 VAL A O 1
ATOM 1383 N N . THR A 1 181 ? -10.486 -3.292 20.548 1.00 87.31 181 THR A N 1
ATOM 1384 C CA . THR A 1 181 ? -11.915 -3.560 20.708 1.00 87.31 181 THR A CA 1
ATOM 1385 C C . THR A 1 181 ? -12.251 -4.973 20.261 1.00 87.31 181 THR A C 1
ATOM 1387 O O . THR A 1 181 ? -11.612 -5.533 19.377 1.00 87.31 181 THR A O 1
ATOM 1390 N N . LEU A 1 182 ? -13.282 -5.546 20.878 1.00 87.19 182 LEU A N 1
ATOM 1391 C CA . LEU A 1 182 ? -13.852 -6.841 20.503 1.00 87.19 182 LEU A CA 1
ATOM 1392 C C . LEU A 1 182 ? -15.151 -6.690 19.710 1.00 87.19 182 LEU A C 1
ATOM 1394 O O . LEU A 1 182 ? -15.789 -7.689 19.389 1.00 87.19 182 LEU A O 1
ATOM 1398 N N . ASP A 1 183 ? -15.566 -5.456 19.425 1.00 88.88 183 ASP A N 1
ATOM 1399 C CA . ASP A 1 183 ? -16.767 -5.172 18.656 1.00 88.88 183 ASP A CA 1
ATOM 1400 C C . ASP A 1 183 ? -16.509 -5.406 17.162 1.00 88.88 183 ASP A C 1
ATOM 1402 O O . ASP A 1 183 ? -15.810 -4.602 16.535 1.00 88.88 183 ASP A O 1
ATOM 1406 N N . PRO A 1 184 ? -17.082 -6.463 16.551 1.00 88.06 184 PRO A N 1
ATOM 1407 C CA . PRO A 1 184 ? -16.797 -6.792 15.160 1.00 88.06 184 PRO A CA 1
ATOM 1408 C C . PRO A 1 184 ? -17.177 -5.655 14.215 1.00 88.06 184 PRO A C 1
ATOM 1410 O O . PRO A 1 184 ? -16.485 -5.430 13.229 1.00 88.06 184 PRO A O 1
ATOM 1413 N N . PHE A 1 185 ? -18.237 -4.898 14.521 1.00 91.69 185 PHE A N 1
ATOM 1414 C CA . PHE A 1 185 ? -18.641 -3.767 13.692 1.00 91.69 185 PHE A CA 1
ATOM 1415 C C . PHE A 1 185 ? -17.550 -2.693 13.657 1.00 91.69 185 PHE A C 1
ATOM 1417 O O . PHE A 1 185 ? -17.208 -2.198 12.581 1.00 91.69 185 PHE A O 1
ATOM 1424 N N . ILE A 1 186 ? -16.962 -2.369 14.810 1.00 91.94 186 ILE A N 1
ATOM 1425 C CA . ILE A 1 186 ? -15.890 -1.374 14.906 1.00 91.94 186 ILE A CA 1
ATOM 1426 C C . ILE A 1 186 ? -14.609 -1.886 14.241 1.00 91.94 186 ILE A C 1
ATOM 1428 O O . ILE A 1 186 ? -13.990 -1.147 13.475 1.00 91.94 186 ILE A O 1
ATOM 1432 N N . ILE A 1 187 ? -14.246 -3.155 14.455 1.00 90.44 187 ILE A N 1
ATOM 1433 C CA . ILE A 1 187 ? -13.069 -3.770 13.822 1.00 90.44 187 ILE A CA 1
ATOM 1434 C C . ILE A 1 187 ? -13.209 -3.748 12.295 1.00 90.44 187 ILE A C 1
ATOM 1436 O O . ILE A 1 187 ? -12.325 -3.255 11.600 1.00 90.44 187 ILE A O 1
ATOM 1440 N N . TYR A 1 188 ? -14.336 -4.223 11.754 1.00 89.94 188 TYR A N 1
ATOM 1441 C CA . TYR A 1 188 ? -14.544 -4.264 10.307 1.00 89.94 188 TYR A CA 1
ATOM 1442 C C . TYR A 1 188 ? -14.584 -2.877 9.678 1.00 89.94 188 TYR A C 1
ATOM 1444 O O . TYR A 1 188 ? -13.940 -2.647 8.656 1.00 89.94 188 TYR A O 1
ATOM 1452 N N . THR A 1 189 ? -15.339 -1.948 10.264 1.00 92.50 189 THR A N 1
ATOM 1453 C CA . THR A 1 189 ? -15.491 -0.615 9.673 1.00 92.50 189 THR A CA 1
ATOM 1454 C C . THR A 1 189 ? -14.183 0.165 9.722 1.00 92.50 189 THR A C 1
ATOM 1456 O O . THR A 1 189 ? -13.779 0.706 8.695 1.00 92.50 189 THR A O 1
ATOM 1459 N N . SER A 1 190 ? -13.471 0.166 10.854 1.00 91.56 190 SER A N 1
ATOM 1460 C CA . SER A 1 190 ? -12.173 0.847 10.963 1.00 91.56 190 SER A CA 1
ATOM 1461 C C . SER A 1 190 ? -11.130 0.286 9.988 1.00 91.56 190 SER A C 1
ATOM 1463 O O . SER A 1 190 ? -10.451 1.062 9.313 1.00 91.56 190 SER A O 1
ATOM 1465 N N . ASN A 1 191 ? -11.064 -1.040 9.831 1.00 89.19 191 ASN A N 1
ATOM 1466 C CA . ASN A 1 191 ? -10.127 -1.706 8.926 1.00 89.19 191 ASN A CA 1
ATOM 1467 C C . ASN A 1 191 ? -10.455 -1.442 7.443 1.00 89.19 191 ASN A C 1
ATOM 1469 O O . ASN A 1 191 ? -9.561 -1.104 6.668 1.00 89.19 191 ASN A O 1
ATOM 1473 N N . ILE A 1 192 ? -11.736 -1.491 7.048 1.00 88.56 192 ILE A N 1
ATOM 1474 C CA . ILE A 1 192 ? -12.161 -1.136 5.682 1.00 88.56 192 ILE A CA 1
ATOM 1475 C C . ILE A 1 192 ? -11.788 0.316 5.364 1.00 88.56 192 ILE A C 1
ATOM 1477 O O . ILE A 1 192 ? -11.189 0.578 4.321 1.00 88.56 192 ILE A O 1
ATOM 1481 N N . PHE A 1 193 ? -12.120 1.268 6.244 1.00 90.31 193 PHE A N 1
ATOM 1482 C CA . PHE A 1 193 ? -11.822 2.683 6.003 1.00 90.31 193 PHE A CA 1
ATOM 1483 C C . PHE A 1 193 ? -10.312 2.955 5.921 1.00 90.31 193 PHE A C 1
ATOM 1485 O O . PHE A 1 193 ? -9.892 3.738 5.065 1.00 90.31 193 PHE A O 1
ATOM 1492 N N . ALA A 1 194 ? -9.495 2.278 6.736 1.00 87.25 194 ALA A N 1
ATOM 1493 C CA . ALA A 1 194 ? -8.037 2.370 6.658 1.00 87.25 194 ALA A CA 1
ATOM 1494 C C . ALA A 1 194 ? -7.516 1.884 5.291 1.00 87.25 194 ALA A C 1
ATOM 1496 O O . ALA A 1 194 ? -6.839 2.627 4.576 1.00 87.25 194 ALA A O 1
ATOM 1497 N N . ILE A 1 195 ? -7.929 0.690 4.855 1.00 83.12 195 ILE A N 1
ATOM 1498 C CA . ILE A 1 195 ? -7.492 0.091 3.582 1.00 83.12 195 ILE A CA 1
ATOM 1499 C C . ILE A 1 195 ? -7.944 0.914 2.369 1.00 83.12 195 ILE A C 1
ATOM 1501 O O . ILE A 1 195 ? -7.173 1.120 1.430 1.00 83.12 195 ILE A O 1
ATOM 1505 N N . LEU A 1 196 ? -9.177 1.428 2.377 1.00 80.69 196 LEU A N 1
ATOM 1506 C CA . LEU A 1 196 ? -9.690 2.261 1.284 1.00 80.69 196 LEU A CA 1
ATOM 1507 C C . LEU A 1 196 ? -8.902 3.570 1.135 1.00 80.69 196 LEU A C 1
ATOM 1509 O O . LEU A 1 196 ? -8.720 4.053 0.016 1.00 80.69 196 LEU A O 1
ATOM 1513 N N . SER A 1 197 ? -8.398 4.128 2.239 1.00 78.12 197 SER A N 1
ATOM 1514 C CA . SER A 1 197 ? -7.557 5.329 2.208 1.00 78.12 197 SER A CA 1
ATOM 1515 C C . SER A 1 197 ? -6.130 5.053 1.697 1.00 78.12 197 SER A C 1
ATOM 1517 O O . SER A 1 197 ? -5.460 5.961 1.192 1.00 78.12 197 SER A O 1
ATOM 1519 N N . LEU A 1 198 ? -5.681 3.793 1.750 1.00 75.56 198 LEU A N 1
ATOM 1520 C CA . LEU A 1 198 ? -4.314 3.370 1.445 1.00 75.56 198 LEU A CA 1
ATOM 1521 C C . LEU A 1 198 ? -3.905 3.625 -0.007 1.00 75.56 198 LEU A C 1
ATOM 1523 O O . LEU A 1 198 ? -2.791 4.076 -0.267 1.00 75.56 198 LEU A O 1
ATOM 1527 N N . ARG A 1 199 ? -4.812 3.377 -0.964 1.00 72.94 199 ARG A N 1
ATOM 1528 C CA . ARG A 1 199 ? -4.562 3.621 -2.398 1.00 72.94 199 ARG A CA 1
ATOM 1529 C C . ARG A 1 199 ? -4.162 5.072 -2.645 1.00 72.94 199 ARG A C 1
ATOM 1531 O O . ARG A 1 199 ? -3.295 5.363 -3.467 1.00 72.94 199 ARG A O 1
ATOM 1538 N N . SER A 1 200 ? -4.807 5.974 -1.924 1.00 71.56 200 SER A N 1
ATOM 1539 C CA . SER A 1 200 ? -4.576 7.400 -2.039 1.00 71.56 200 SER A CA 1
ATOM 1540 C C . SER A 1 200 ? -3.253 7.791 -1.365 1.00 71.56 200 SER A C 1
ATOM 1542 O O . SER A 1 200 ? -2.469 8.539 -1.949 1.00 71.56 200 SER A O 1
ATOM 1544 N N . VAL A 1 201 ? -2.942 7.221 -0.194 1.00 72.31 201 VAL A N 1
ATOM 1545 C CA . VAL A 1 201 ? -1.646 7.421 0.483 1.00 72.31 201 VAL A CA 1
ATOM 1546 C C . VAL A 1 201 ? -0.485 6.894 -0.361 1.00 72.31 201 VAL A C 1
ATOM 1548 O O . VAL A 1 201 ? 0.527 7.580 -0.480 1.00 72.31 201 VAL A O 1
ATOM 1551 N N . TYR A 1 202 ? -0.635 5.742 -1.022 1.00 77.56 202 TYR A N 1
ATOM 1552 C CA . TYR A 1 202 ? 0.386 5.219 -1.930 1.00 77.56 202 TYR A CA 1
ATOM 1553 C C . TYR A 1 202 ? 0.726 6.214 -3.036 1.00 77.56 202 TYR A C 1
ATOM 1555 O O . TYR A 1 202 ? 1.900 6.409 -3.311 1.00 77.56 202 TYR A O 1
ATOM 1563 N N . ALA A 1 203 ? -0.257 6.876 -3.655 1.00 71.12 203 ALA A N 1
ATOM 1564 C CA . ALA A 1 203 ? 0.027 7.848 -4.714 1.00 71.12 203 ALA A CA 1
ATOM 1565 C C . ALA A 1 203 ? 0.929 8.994 -4.215 1.00 71.12 203 ALA A C 1
ATOM 1567 O O . ALA A 1 203 ? 1.847 9.422 -4.918 1.00 71.12 203 ALA A O 1
ATOM 1568 N N . PHE A 1 204 ? 0.708 9.448 -2.981 1.00 70.75 204 PHE A N 1
ATOM 1569 C CA . PHE A 1 204 ? 1.535 10.465 -2.336 1.00 70.75 204 PHE A CA 1
ATOM 1570 C C . PHE A 1 204 ? 2.934 9.929 -1.991 1.00 70.75 204 PHE A C 1
ATOM 1572 O O . PHE A 1 204 ? 3.945 10.509 -2.387 1.00 70.75 204 PHE A O 1
ATOM 1579 N N . VAL A 1 205 ? 3.000 8.770 -1.332 1.00 69.69 205 VAL A N 1
ATOM 1580 C CA . VAL A 1 205 ? 4.253 8.114 -0.930 1.00 69.69 205 VAL A CA 1
ATOM 1581 C C . VAL A 1 205 ? 5.105 7.736 -2.146 1.00 69.69 205 VAL A C 1
ATOM 1583 O O . VAL A 1 205 ? 6.304 7.979 -2.154 1.00 69.69 205 VAL A O 1
ATOM 1586 N N . ALA A 1 206 ? 4.505 7.215 -3.213 1.00 68.56 206 ALA A N 1
ATOM 1587 C CA . ALA A 1 206 ? 5.185 6.842 -4.451 1.00 68.56 206 ALA A CA 1
ATOM 1588 C C . ALA A 1 206 ? 5.747 8.048 -5.213 1.00 68.56 206 ALA A C 1
ATOM 1590 O O . ALA A 1 206 ? 6.722 7.886 -5.951 1.00 68.56 206 ALA A O 1
ATOM 1591 N N . THR A 1 207 ? 5.152 9.233 -5.032 1.00 67.38 207 THR A N 1
ATOM 1592 C CA . THR A 1 207 ? 5.684 10.493 -5.566 1.00 67.38 207 THR A CA 1
ATOM 1593 C C . THR A 1 207 ? 6.961 10.872 -4.819 1.00 67.38 207 THR A C 1
ATOM 1595 O O . THR A 1 207 ? 7.993 11.054 -5.455 1.00 67.38 207 THR A O 1
ATOM 1598 N N . ILE A 1 208 ? 6.931 10.856 -3.481 1.00 63.50 208 ILE A N 1
ATOM 1599 C CA . ILE A 1 208 ? 8.109 11.127 -2.636 1.00 63.50 208 ILE A CA 1
ATOM 1600 C C . ILE A 1 208 ? 9.220 10.096 -2.893 1.00 63.50 208 ILE A C 1
ATOM 1602 O O . ILE A 1 208 ? 10.372 10.455 -3.117 1.00 63.50 208 ILE A O 1
ATOM 1606 N N . LEU A 1 209 ? 8.882 8.804 -2.918 1.00 60.69 209 LEU A N 1
ATOM 1607 C CA . LEU A 1 209 ? 9.844 7.724 -3.158 1.00 60.69 209 LEU A CA 1
ATOM 1608 C C . LEU A 1 209 ? 10.370 7.712 -4.600 1.00 60.69 209 LEU A C 1
ATOM 1610 O O . LEU A 1 209 ? 11.494 7.282 -4.832 1.00 60.69 209 LEU A O 1
ATOM 1614 N N . GLY A 1 210 ? 9.591 8.201 -5.569 1.00 58.69 210 GLY A N 1
ATOM 1615 C CA . GLY A 1 210 ? 10.018 8.336 -6.962 1.00 58.69 210 GLY A CA 1
ATOM 1616 C C . GLY A 1 210 ? 11.112 9.387 -7.173 1.00 58.69 210 GLY A C 1
ATOM 1617 O O . GLY A 1 210 ? 11.866 9.285 -8.140 1.00 58.69 210 GLY A O 1
ATOM 1618 N N . GLU A 1 211 ? 11.230 10.361 -6.268 1.00 57.38 211 GLU A N 1
ATOM 1619 C CA . GLU A 1 211 ? 12.309 11.356 -6.274 1.00 57.38 211 GLU A CA 1
ATOM 1620 C C . GLU A 1 211 ? 13.608 10.822 -5.648 1.00 57.38 211 GLU A C 1
ATOM 1622 O O . GLU A 1 211 ? 14.695 11.346 -5.915 1.00 57.38 211 GLU A O 1
ATOM 1627 N N . LEU A 1 212 ? 13.537 9.725 -4.886 1.00 54.47 212 LEU A N 1
ATOM 1628 C CA . LEU A 1 212 ? 14.701 9.063 -4.303 1.00 54.47 212 LEU A CA 1
ATOM 1629 C C . LEU A 1 212 ? 15.411 8.199 -5.357 1.00 54.47 212 LEU A C 1
ATOM 1631 O O . LEU A 1 212 ? 15.340 6.974 -5.364 1.00 54.47 212 LEU A O 1
ATOM 1635 N N . LYS A 1 213 ? 16.144 8.854 -6.259 1.00 49.97 213 LYS A N 1
ATOM 1636 C CA . LYS A 1 213 ? 16.815 8.257 -7.431 1.00 49.97 213 LYS A CA 1
ATOM 1637 C C . LYS A 1 213 ? 17.966 7.275 -7.125 1.00 49.97 213 LYS A C 1
ATOM 1639 O O . LYS A 1 213 ? 18.718 6.920 -8.027 1.00 49.97 213 LYS A O 1
ATOM 1644 N N . TYR A 1 214 ? 18.127 6.848 -5.872 1.00 54.25 214 TYR A N 1
ATOM 1645 C CA . TYR A 1 214 ? 19.222 5.983 -5.417 1.00 54.25 214 TYR A CA 1
ATOM 1646 C C . TYR A 1 214 ? 18.763 4.866 -4.475 1.00 54.25 214 TYR A C 1
ATOM 1648 O O . TYR A 1 214 ? 19.534 4.376 -3.651 1.00 54.25 214 TYR A O 1
ATOM 1656 N N . LEU A 1 215 ? 17.505 4.460 -4.595 1.00 57.53 215 LEU A N 1
ATOM 1657 C CA . LEU A 1 215 ? 16.856 3.576 -3.641 1.00 57.53 215 LEU A CA 1
ATOM 1658 C C . LEU A 1 215 ? 17.467 2.160 -3.630 1.00 57.53 215 LEU A C 1
ATOM 1660 O O . LEU A 1 215 ? 17.518 1.567 -2.566 1.00 57.53 215 LEU A O 1
ATOM 1664 N N . ASP A 1 216 ? 18.040 1.652 -4.726 1.00 58.19 216 ASP A N 1
ATOM 1665 C CA . ASP A 1 216 ? 18.452 0.243 -4.904 1.00 58.19 216 ASP A CA 1
ATOM 1666 C C . ASP A 1 216 ? 19.273 -0.366 -3.750 1.00 58.19 216 ASP A C 1
ATOM 1668 O O . ASP A 1 216 ? 18.964 -1.456 -3.263 1.00 58.19 216 ASP A O 1
ATOM 1672 N N . LYS A 1 217 ? 20.327 0.321 -3.288 1.00 62.88 217 LYS A N 1
ATOM 1673 C CA . LYS A 1 217 ? 21.221 -0.207 -2.238 1.00 62.88 217 LYS A CA 1
ATOM 1674 C C . LYS A 1 217 ? 20.651 -0.020 -0.835 1.00 62.88 217 LYS A C 1
ATOM 1676 O O . LYS A 1 217 ? 20.783 -0.917 -0.005 1.00 62.88 217 LYS A O 1
ATOM 1681 N N . ALA A 1 218 ? 20.007 1.118 -0.583 1.00 62.16 218 ALA A N 1
ATOM 1682 C CA . ALA A 1 218 ? 19.354 1.397 0.691 1.00 62.16 218 ALA A CA 1
ATOM 1683 C C . ALA A 1 218 ? 18.151 0.457 0.904 1.00 62.16 218 ALA A C 1
ATOM 1685 O O . ALA A 1 218 ? 18.007 -0.149 1.962 1.00 62.16 218 ALA A O 1
ATOM 1686 N N . ILE A 1 219 ? 17.373 0.221 -0.156 1.00 60.06 219 ILE A N 1
ATOM 1687 C CA . ILE A 1 219 ? 16.322 -0.801 -0.255 1.00 60.06 219 ILE A CA 1
ATOM 1688 C C . ILE A 1 219 ? 16.861 -2.178 0.068 1.00 60.06 219 ILE A C 1
ATOM 1690 O O . ILE A 1 219 ? 16.280 -2.874 0.894 1.00 60.06 219 ILE A O 1
ATOM 1694 N N . ALA A 1 220 ? 17.964 -2.582 -0.565 1.00 63.19 220 ALA A N 1
ATOM 1695 C CA . ALA A 1 220 ? 18.517 -3.914 -0.367 1.00 63.19 220 ALA A CA 1
ATOM 1696 C C . ALA A 1 220 ? 18.962 -4.134 1.086 1.00 63.19 220 ALA A C 1
ATOM 1698 O O . ALA A 1 220 ? 18.732 -5.215 1.635 1.00 63.19 220 ALA A O 1
ATOM 1699 N N . ALA A 1 221 ? 19.547 -3.109 1.715 1.00 68.81 221 ALA A N 1
ATOM 1700 C CA . ALA A 1 221 ? 19.946 -3.137 3.118 1.00 68.81 221 ALA A CA 1
ATOM 1701 C C . ALA A 1 221 ? 18.734 -3.236 4.057 1.00 68.81 221 ALA A C 1
ATOM 1703 O O . ALA A 1 221 ? 18.717 -4.084 4.949 1.00 68.81 221 ALA A O 1
ATOM 1704 N N . VAL A 1 222 ? 17.693 -2.434 3.818 1.00 65.38 222 VAL A N 1
ATOM 1705 C CA . VAL A 1 222 ? 16.459 -2.467 4.615 1.00 65.38 222 VAL A CA 1
ATOM 1706 C C . VAL A 1 222 ? 15.716 -3.797 4.441 1.00 65.38 222 VAL A C 1
ATOM 1708 O O . VAL A 1 222 ? 15.325 -4.407 5.431 1.00 65.38 222 VAL A O 1
ATOM 1711 N N . LEU A 1 223 ? 15.584 -4.309 3.213 1.00 61.00 223 LEU A N 1
ATOM 1712 C CA . LEU A 1 223 ? 15.002 -5.628 2.919 1.00 61.00 223 LEU A CA 1
ATOM 1713 C C . LEU A 1 223 ? 15.739 -6.762 3.630 1.00 61.00 223 LEU A C 1
ATOM 1715 O O . LEU A 1 223 ? 15.106 -7.646 4.204 1.00 61.00 223 LEU A O 1
ATOM 1719 N N . GLY A 1 224 ? 17.074 -6.742 3.582 1.00 69.69 224 GLY A N 1
ATOM 1720 C CA . GLY A 1 224 ? 17.904 -7.730 4.265 1.00 69.69 224 GLY A CA 1
ATOM 1721 C C . GLY A 1 224 ? 17.693 -7.677 5.775 1.00 69.69 224 GLY A C 1
ATOM 1722 O O . GLY A 1 224 ? 17.487 -8.711 6.403 1.00 69.69 224 GLY A O 1
ATOM 1723 N N . PHE A 1 225 ? 17.658 -6.471 6.344 1.00 73.81 225 PHE A N 1
ATOM 1724 C CA . PHE A 1 225 ? 17.392 -6.267 7.764 1.00 73.81 225 PHE A CA 1
ATOM 1725 C C . PHE A 1 225 ? 15.998 -6.767 8.179 1.00 73.81 225 PHE A C 1
ATOM 1727 O O . PHE A 1 225 ? 15.893 -7.529 9.137 1.00 73.81 225 PHE A O 1
ATOM 1734 N N . ILE A 1 226 ? 14.945 -6.417 7.432 1.00 67.94 226 ILE A N 1
ATOM 1735 C CA . ILE A 1 226 ? 13.570 -6.870 7.701 1.00 67.94 226 ILE A CA 1
ATOM 1736 C C . ILE A 1 226 ? 13.463 -8.397 7.577 1.00 67.94 226 ILE A C 1
ATOM 1738 O O . ILE A 1 226 ? 12.906 -9.045 8.460 1.00 67.94 226 ILE A O 1
ATOM 1742 N N . GLY A 1 227 ? 14.039 -8.997 6.530 1.00 66.38 227 GLY A N 1
ATOM 1743 C CA . GLY A 1 227 ? 14.060 -10.454 6.363 1.00 66.38 227 GLY A CA 1
ATOM 1744 C C . GLY A 1 227 ? 14.775 -11.165 7.517 1.00 66.38 227 GLY A C 1
ATOM 1745 O O . GLY A 1 227 ? 14.267 -12.153 8.046 1.00 66.38 227 GLY A O 1
ATOM 1746 N N . CYS A 1 228 ? 15.914 -10.629 7.966 1.00 76.12 228 CYS A N 1
ATOM 1747 C CA . CYS A 1 228 ? 16.620 -11.117 9.150 1.00 76.12 228 CYS A CA 1
ATOM 1748 C C . CYS A 1 228 ? 15.789 -10.967 10.431 1.00 76.12 228 CYS A C 1
ATOM 1750 O O . CYS A 1 228 ? 15.790 -11.884 11.247 1.00 76.12 228 CYS A O 1
ATOM 1752 N N . LYS A 1 229 ? 15.066 -9.852 10.604 1.00 75.00 229 LYS A N 1
ATOM 1753 C CA . LYS A 1 229 ? 14.183 -9.618 11.758 1.00 75.00 229 LYS A CA 1
ATOM 1754 C C . LYS A 1 229 ? 13.097 -10.689 11.852 1.00 75.00 229 LYS A C 1
ATOM 1756 O O . LYS A 1 229 ? 12.938 -11.287 12.908 1.00 75.00 229 LYS A O 1
ATOM 1761 N N . ILE A 1 230 ? 12.418 -10.985 10.742 1.00 67.38 230 ILE A N 1
ATOM 1762 C CA . ILE A 1 230 ? 11.359 -12.008 10.694 1.00 67.38 230 ILE A CA 1
ATOM 1763 C C . ILE A 1 230 ? 11.920 -13.393 11.060 1.00 67.38 230 ILE A C 1
ATOM 1765 O O . ILE A 1 230 ? 11.300 -14.143 11.813 1.00 67.38 230 ILE A O 1
ATOM 1769 N N . LEU A 1 231 ? 13.115 -13.740 10.567 1.00 73.00 231 LEU A N 1
ATOM 1770 C CA . LEU A 1 231 ? 13.780 -14.999 10.930 1.00 73.00 231 LEU A CA 1
ATOM 1771 C C . LEU A 1 231 ? 14.223 -15.028 12.400 1.00 73.00 231 LEU A C 1
ATOM 1773 O O . LEU A 1 231 ? 14.148 -16.080 13.034 1.00 73.00 231 LEU A O 1
ATOM 1777 N N . ALA A 1 232 ? 14.670 -13.894 12.942 1.00 77.19 232 ALA A N 1
ATOM 1778 C CA . ALA A 1 232 ? 15.045 -13.762 14.346 1.00 77.19 232 ALA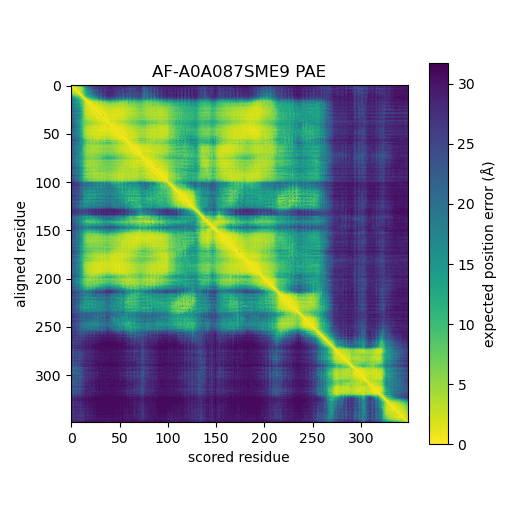 A CA 1
ATOM 1779 C C . ALA A 1 232 ? 13.827 -13.937 15.267 1.00 77.19 232 ALA A C 1
ATOM 1781 O O . ALA A 1 232 ? 13.888 -14.729 16.206 1.00 77.19 232 ALA A O 1
ATOM 1782 N N . GLU A 1 233 ? 12.698 -13.305 14.942 1.00 70.19 233 GLU A N 1
ATOM 1783 C CA . GLU A 1 233 ? 11.428 -13.491 15.654 1.00 70.19 233 GLU A CA 1
ATOM 1784 C C . GLU A 1 233 ? 10.943 -14.944 15.567 1.00 70.19 233 GLU A C 1
ATOM 1786 O O . GLU A 1 233 ? 10.510 -15.518 16.567 1.00 70.19 233 GLU A O 1
ATOM 1791 N N . PHE A 1 234 ? 11.097 -15.594 14.407 1.00 67.94 234 PHE A N 1
ATOM 1792 C CA . PHE A 1 234 ? 10.797 -17.022 14.254 1.00 67.94 234 PHE A CA 1
ATOM 1793 C C . PHE A 1 234 ? 11.692 -17.917 15.130 1.00 67.94 234 PHE A C 1
ATOM 1795 O O . PHE A 1 234 ? 11.234 -18.944 15.633 1.00 67.94 234 PHE A O 1
ATOM 1802 N N . ALA A 1 235 ? 12.948 -17.522 15.351 1.00 75.94 235 ALA A N 1
ATOM 1803 C CA . ALA A 1 235 ? 13.886 -18.200 16.244 1.00 75.94 235 ALA A CA 1
ATOM 1804 C C . ALA A 1 235 ? 13.673 -17.871 17.740 1.00 75.94 235 ALA A C 1
ATOM 1806 O O . ALA A 1 235 ? 14.403 -18.394 18.582 1.00 75.94 235 ALA A O 1
ATOM 1807 N N . GLY A 1 236 ? 12.684 -17.033 18.082 1.00 74.50 236 GLY A N 1
ATOM 1808 C CA . GLY A 1 236 ? 12.367 -16.629 19.456 1.00 74.50 236 GLY A CA 1
ATOM 1809 C C . GLY A 1 236 ? 13.144 -15.410 19.966 1.00 74.50 236 GLY A C 1
ATOM 1810 O O . GLY A 1 236 ? 13.111 -15.128 21.161 1.00 74.50 236 GLY A O 1
ATOM 1811 N N . LEU A 1 237 ? 13.849 -14.689 19.088 1.00 75.81 237 LEU A N 1
ATOM 1812 C CA . LEU A 1 237 ? 14.521 -13.429 19.404 1.00 75.81 237 LEU A CA 1
ATOM 1813 C C . LEU A 1 237 ? 13.602 -12.259 19.037 1.00 75.81 237 LEU A C 1
ATOM 1815 O O . LEU A 1 237 ? 13.490 -11.884 17.871 1.00 75.81 237 LEU A O 1
ATOM 1819 N N . GLU A 1 238 ? 12.945 -11.671 20.032 1.00 67.62 238 GLU A N 1
ATOM 1820 C CA . GLU A 1 238 ? 12.061 -10.523 19.825 1.00 67.62 238 GLU A CA 1
ATOM 1821 C C . GLU A 1 238 ? 12.881 -9.238 19.646 1.00 67.62 238 GLU A C 1
ATOM 1823 O O . GLU A 1 238 ? 13.509 -8.730 20.579 1.00 67.62 238 GLU A O 1
ATOM 1828 N N . ILE A 1 239 ? 12.884 -8.694 18.427 1.00 69.19 239 ILE A N 1
ATOM 1829 C CA . ILE A 1 239 ? 13.491 -7.395 18.134 1.00 69.19 239 ILE A CA 1
ATOM 1830 C C . ILE A 1 239 ? 12.390 -6.340 18.192 1.00 69.19 239 ILE A C 1
ATOM 1832 O O . ILE A 1 239 ? 11.488 -6.325 17.356 1.00 69.19 239 ILE A O 1
ATOM 1836 N N . SER A 1 240 ? 12.490 -5.415 19.150 1.00 69.56 240 SER A N 1
ATOM 1837 C CA . SER A 1 240 ? 11.537 -4.308 19.281 1.00 69.56 240 SER A CA 1
ATOM 1838 C C . SER A 1 240 ? 11.370 -3.544 17.961 1.00 69.56 240 SER A C 1
ATOM 1840 O O . SER A 1 240 ? 12.346 -3.161 17.302 1.00 69.56 240 SER A O 1
ATOM 1842 N N . THR A 1 241 ? 10.118 -3.275 17.591 1.00 63.34 241 THR A N 1
ATOM 1843 C CA . THR A 1 241 ? 9.752 -2.515 16.389 1.00 63.34 241 THR A CA 1
ATOM 1844 C C . THR A 1 241 ? 10.397 -1.127 16.377 1.00 63.34 241 THR A C 1
ATOM 1846 O O . THR A 1 241 ? 10.862 -0.676 15.334 1.00 63.34 241 THR A O 1
ATOM 1849 N N . ALA A 1 242 ? 10.538 -0.486 17.543 1.00 60.69 242 ALA A N 1
ATOM 1850 C CA . ALA A 1 242 ? 11.194 0.817 17.671 1.00 60.69 242 ALA A CA 1
ATOM 1851 C C . ALA A 1 242 ? 12.700 0.756 17.349 1.00 60.69 242 ALA A C 1
ATOM 1853 O O . ALA A 1 242 ? 13.225 1.630 16.660 1.00 60.69 242 ALA A O 1
ATOM 1854 N N . ALA A 1 243 ? 13.390 -0.300 17.794 1.00 70.00 243 ALA A N 1
ATOM 1855 C CA . ALA A 1 243 ? 14.795 -0.525 17.451 1.00 70.00 243 ALA A CA 1
ATOM 1856 C C . ALA A 1 243 ? 14.959 -0.811 15.951 1.00 70.00 243 ALA A C 1
ATOM 1858 O O . ALA A 1 243 ? 15.892 -0.323 15.320 1.00 70.00 243 ALA A O 1
ATOM 1859 N N . SER A 1 244 ? 14.008 -1.544 15.368 1.00 64.25 244 SER A N 1
ATOM 1860 C CA . SER A 1 244 ? 13.986 -1.829 13.933 1.00 64.25 244 SER A CA 1
ATOM 1861 C C . SER A 1 244 ? 13.809 -0.560 13.100 1.00 64.25 244 SER A C 1
ATOM 1863 O O . SER A 1 244 ? 14.562 -0.341 12.156 1.00 64.25 244 SER A O 1
ATOM 1865 N N . LEU A 1 245 ? 12.881 0.315 13.494 1.00 58.47 245 LEU A N 1
ATOM 1866 C CA . LEU A 1 245 ? 12.670 1.620 12.864 1.00 58.47 245 LEU A CA 1
ATOM 1867 C C . LEU A 1 245 ? 13.925 2.495 12.921 1.00 58.47 245 LEU A C 1
ATOM 1869 O O . LEU A 1 245 ? 14.303 3.075 11.908 1.00 58.47 245 LEU A O 1
ATOM 1873 N N . LEU A 1 246 ? 14.612 2.546 14.065 1.00 68.06 246 LEU A N 1
ATOM 1874 C CA . LEU A 1 246 ? 15.864 3.298 14.199 1.00 68.06 246 LEU A CA 1
ATOM 1875 C C . LEU A 1 246 ? 16.970 2.770 13.281 1.00 68.06 246 LEU A C 1
ATOM 1877 O O . LEU A 1 246 ? 17.692 3.564 12.682 1.00 68.06 246 LEU A O 1
ATOM 1881 N N . VAL A 1 247 ? 17.090 1.448 13.133 1.00 74.19 247 VAL A N 1
ATOM 1882 C CA . VAL A 1 247 ? 18.062 0.843 12.210 1.00 74.19 247 VAL A CA 1
ATOM 1883 C C . VAL A 1 247 ? 17.717 1.174 10.761 1.00 74.19 247 VAL A C 1
ATOM 1885 O O . VAL A 1 247 ? 18.605 1.537 9.997 1.00 74.19 247 VAL A O 1
ATOM 1888 N N . VAL A 1 248 ? 16.440 1.103 10.382 1.00 63.47 248 VAL A N 1
ATOM 1889 C CA . VAL A 1 248 ? 15.992 1.457 9.028 1.00 63.47 248 VAL A CA 1
ATOM 1890 C C . VAL A 1 248 ? 16.256 2.932 8.730 1.00 63.47 248 VAL A C 1
ATOM 1892 O O . VAL A 1 248 ? 16.845 3.240 7.699 1.00 63.47 248 VAL A O 1
ATOM 1895 N N . VAL A 1 249 ? 15.899 3.839 9.643 1.00 66.12 249 VAL A N 1
ATOM 1896 C CA . VAL A 1 249 ? 16.174 5.277 9.496 1.00 66.12 249 VAL A CA 1
ATOM 1897 C C . VAL A 1 249 ? 17.677 5.536 9.395 1.00 66.12 249 VAL A C 1
ATOM 1899 O O . VAL A 1 249 ? 18.106 6.257 8.501 1.00 66.12 249 VAL A O 1
ATOM 1902 N N . GLY A 1 250 ? 18.491 4.897 10.239 1.00 74.50 250 GLY A N 1
ATOM 1903 C CA . GLY A 1 250 ? 19.948 5.018 10.178 1.00 74.50 250 GLY A CA 1
ATOM 1904 C C . GLY A 1 250 ? 20.545 4.489 8.870 1.00 74.50 250 GLY A C 1
ATOM 1905 O O . GLY A 1 250 ? 21.439 5.115 8.308 1.00 74.50 250 GLY A O 1
ATOM 1906 N N . LEU A 1 251 ? 20.034 3.374 8.339 1.00 69.62 251 LEU A N 1
ATOM 1907 C CA . LEU A 1 251 ? 20.458 2.837 7.040 1.00 69.62 251 LEU A CA 1
ATOM 1908 C C . LEU A 1 251 ? 20.134 3.790 5.883 1.00 69.62 251 LEU A C 1
ATOM 1910 O O . LEU A 1 251 ? 20.907 3.869 4.929 1.00 69.62 251 LEU A O 1
ATOM 1914 N N . LEU A 1 252 ? 19.009 4.503 5.969 1.00 63.12 252 LEU A N 1
ATOM 1915 C CA . LEU A 1 252 ? 18.614 5.506 4.983 1.00 63.12 252 LEU A CA 1
ATOM 1916 C C . LEU A 1 252 ? 19.455 6.788 5.105 1.00 63.12 252 LEU A C 1
ATOM 1918 O O . LEU A 1 252 ? 19.850 7.338 4.082 1.00 63.12 252 LEU A O 1
ATOM 1922 N N . ASP A 1 253 ? 19.775 7.226 6.326 1.00 65.12 253 ASP A N 1
ATOM 1923 C CA . ASP A 1 253 ? 20.543 8.454 6.595 1.00 65.12 253 ASP A CA 1
ATOM 1924 C C . ASP A 1 253 ? 22.035 8.317 6.235 1.00 65.12 253 ASP A C 1
ATOM 1926 O O . ASP A 1 253 ? 22.650 9.223 5.674 1.00 65.12 253 ASP A O 1
ATOM 1930 N N . VAL A 1 254 ? 22.620 7.135 6.466 1.00 65.94 254 VAL A N 1
ATOM 1931 C CA . VAL A 1 254 ? 24.004 6.811 6.064 1.00 65.94 254 VAL A CA 1
ATOM 1932 C C . VAL A 1 254 ? 24.161 6.769 4.538 1.00 65.94 254 VAL A C 1
ATOM 1934 O O . VAL A 1 254 ? 25.269 6.902 4.010 1.00 65.94 254 VAL A O 1
ATOM 1937 N N . TYR A 1 255 ? 23.063 6.606 3.802 1.00 60.91 255 TYR A N 1
ATOM 1938 C CA . TYR A 1 255 ? 23.096 6.481 2.358 1.00 60.91 255 TYR A CA 1
ATOM 1939 C C . TYR A 1 255 ? 22.993 7.849 1.664 1.00 60.91 255 TYR A C 1
ATOM 1941 O O . TYR A 1 255 ? 21.947 8.264 1.166 1.00 60.91 255 TYR A O 1
ATOM 1949 N N . GLN A 1 256 ? 24.125 8.554 1.588 1.00 56.78 256 GLN A N 1
ATOM 1950 C CA . GLN A 1 256 ? 24.251 9.749 0.753 1.00 56.78 256 GLN A CA 1
ATOM 1951 C C . GLN A 1 256 ? 24.312 9.377 -0.737 1.00 56.78 256 GLN A C 1
ATOM 1953 O O . GLN A 1 256 ? 25.082 8.489 -1.120 1.00 56.78 256 GLN A O 1
ATOM 1958 N N . PRO A 1 257 ? 23.556 10.069 -1.610 1.00 54.25 257 PRO A N 1
ATOM 1959 C CA . PRO A 1 257 ? 23.629 9.835 -3.041 1.00 54.25 257 PRO A CA 1
ATOM 1960 C C . PRO A 1 257 ? 25.034 10.179 -3.537 1.00 54.25 257 PRO A C 1
ATOM 1962 O O . PRO A 1 257 ? 25.462 11.333 -3.496 1.00 54.25 257 PRO A O 1
ATOM 1965 N N . SER A 1 258 ? 25.765 9.176 -4.023 1.00 53.78 258 SER A N 1
ATOM 1966 C CA . SER A 1 258 ? 26.990 9.414 -4.786 1.00 53.78 258 SER A CA 1
ATOM 1967 C C . SER A 1 258 ? 26.648 10.320 -5.975 1.00 53.78 258 SER A C 1
ATOM 1969 O O . SER A 1 258 ? 25.658 10.030 -6.654 1.00 53.78 258 SER A O 1
ATOM 1971 N N . PRO A 1 259 ? 27.412 11.401 -6.232 1.00 52.44 259 PRO A N 1
ATOM 1972 C CA . PRO A 1 259 ? 27.119 12.317 -7.327 1.00 52.44 259 PRO A CA 1
ATOM 1973 C C . PRO A 1 259 ? 26.986 11.524 -8.626 1.00 52.44 259 PRO A C 1
ATOM 1975 O O . PRO A 1 259 ? 27.787 10.619 -8.883 1.00 52.44 259 PRO A O 1
ATOM 1978 N N . LEU A 1 260 ? 25.940 11.828 -9.406 1.00 54.66 260 LEU A N 1
ATOM 1979 C CA . LEU A 1 260 ? 25.701 11.178 -10.693 1.00 54.66 260 LEU A CA 1
ATOM 1980 C C . LEU A 1 260 ? 27.015 11.199 -11.482 1.00 54.66 260 LEU A C 1
ATOM 1982 O O . LEU A 1 260 ? 27.615 12.274 -11.579 1.00 54.66 260 LEU A O 1
ATOM 1986 N N . PRO A 1 261 ? 27.467 10.071 -12.061 1.00 56.41 261 PRO A N 1
ATOM 1987 C CA . PRO A 1 261 ? 28.486 10.162 -13.090 1.00 56.41 261 PRO A CA 1
ATOM 1988 C C . PRO A 1 261 ? 27.926 11.118 -14.139 1.00 56.41 261 PRO A C 1
ATOM 1990 O O . PRO A 1 261 ? 26.808 10.908 -14.622 1.00 56.41 261 PRO A O 1
ATOM 1993 N N . GLU A 1 262 ? 28.647 12.207 -14.413 1.00 52.28 262 GLU A N 1
ATOM 1994 C CA . GLU A 1 262 ? 28.260 13.142 -15.461 1.00 52.28 262 GLU A CA 1
ATOM 1995 C C . GLU A 1 262 ? 27.959 12.306 -16.703 1.00 52.28 262 GLU A C 1
ATOM 1997 O O . GLU A 1 262 ? 28.823 11.560 -17.173 1.00 52.28 262 GLU A O 1
ATOM 2002 N N . THR A 1 263 ? 26.708 12.349 -17.184 1.00 47.53 263 THR A N 1
ATOM 2003 C CA . THR A 1 263 ? 26.357 11.748 -18.474 1.00 47.53 263 THR A CA 1
ATOM 2004 C C . THR A 1 263 ? 27.431 12.224 -19.433 1.00 47.53 263 THR A C 1
ATOM 2006 O O . THR A 1 263 ? 27.562 13.448 -19.541 1.00 47.53 263 THR A O 1
ATOM 2009 N N . PRO A 1 264 ? 28.220 11.332 -20.068 1.00 44.06 264 PRO A N 1
ATOM 2010 C CA . PRO A 1 264 ? 29.250 11.773 -20.984 1.00 44.06 264 PRO A CA 1
ATOM 2011 C C . PRO A 1 264 ? 28.531 12.658 -21.983 1.00 44.06 264 PRO A C 1
ATOM 2013 O O . PRO A 1 264 ? 27.639 12.200 -22.706 1.00 44.06 264 PRO A O 1
ATOM 2016 N N . THR A 1 265 ? 28.818 13.959 -21.921 1.00 38.72 265 THR A N 1
ATOM 2017 C CA . THR A 1 265 ? 28.305 14.896 -22.901 1.00 38.72 265 THR A CA 1
ATOM 2018 C C . THR A 1 265 ? 28.767 14.305 -24.209 1.00 38.72 265 THR A C 1
ATOM 2020 O O . THR A 1 265 ? 29.957 14.056 -24.394 1.00 38.72 265 THR A O 1
ATOM 2023 N N . LEU A 1 266 ? 27.805 13.924 -25.046 1.00 43.00 266 LEU A N 1
ATOM 2024 C CA . LEU A 1 266 ? 28.085 13.309 -26.326 1.00 43.00 266 LEU A CA 1
ATOM 2025 C C . LEU A 1 266 ? 28.764 14.407 -27.145 1.00 43.00 266 LEU A C 1
ATOM 2027 O O . LEU A 1 266 ? 28.108 15.218 -27.795 1.00 43.00 266 LEU A O 1
ATOM 2031 N N . THR A 1 267 ? 30.082 14.506 -26.997 1.00 40.50 267 THR A N 1
ATOM 2032 C CA . THR A 1 267 ? 30.951 15.427 -27.706 1.00 40.50 267 THR A CA 1
ATOM 2033 C C . THR A 1 267 ? 31.035 14.867 -29.106 1.00 40.50 267 THR A C 1
ATOM 2035 O O . THR A 1 267 ? 31.927 14.101 -29.453 1.00 40.50 267 THR A O 1
ATOM 2038 N N . VAL A 1 268 ? 30.010 15.178 -29.903 1.00 47.53 268 VAL A N 1
ATOM 2039 C CA . VAL A 1 268 ? 30.036 14.934 -31.339 1.00 47.53 268 VAL A CA 1
ATOM 2040 C C . VAL A 1 268 ? 31.239 15.721 -31.859 1.00 47.53 268 VAL A C 1
ATOM 2042 O O . VAL A 1 268 ? 31.219 16.949 -31.761 1.00 47.53 268 VAL A O 1
ATOM 2045 N N . PRO A 1 269 ? 32.299 15.063 -32.355 1.00 47.62 269 PRO A N 1
ATOM 2046 C CA . PRO A 1 269 ? 33.454 15.775 -32.871 1.00 47.62 269 PRO A CA 1
ATOM 2047 C C . PRO A 1 269 ? 33.010 16.663 -34.036 1.00 47.62 269 PRO A C 1
ATOM 2049 O O . PRO A 1 269 ? 32.329 16.209 -34.961 1.00 47.62 269 PRO A O 1
ATOM 2052 N N . GLU A 1 270 ? 33.373 17.941 -33.977 1.00 50.72 270 GLU A N 1
ATOM 2053 C CA . GLU A 1 270 ? 33.092 18.897 -35.042 1.00 50.72 270 GLU A CA 1
ATOM 2054 C C . GLU A 1 270 ? 33.866 18.494 -36.300 1.00 50.72 270 GLU A C 1
ATOM 2056 O O . GLU A 1 270 ? 35.095 18.410 -36.302 1.00 50.72 270 GLU A O 1
ATOM 2061 N N . GLY A 1 271 ? 33.149 18.227 -37.391 1.00 51.81 271 GLY A N 1
ATOM 2062 C CA . GLY A 1 271 ? 33.755 17.790 -38.643 1.00 51.81 271 GLY A CA 1
ATOM 2063 C C . GLY A 1 271 ? 33.049 18.356 -39.868 1.00 51.81 271 GLY A C 1
ATOM 2064 O O . GLY A 1 271 ? 31.826 18.499 -39.899 1.00 51.81 271 GLY A O 1
ATOM 2065 N N . ARG A 1 272 ? 33.824 18.632 -40.926 1.00 56.31 272 ARG A N 1
ATOM 2066 C CA . ARG A 1 272 ? 33.305 18.771 -42.296 1.00 56.31 272 ARG A CA 1
ATOM 2067 C C . ARG A 1 272 ? 32.941 17.376 -42.812 1.00 56.31 272 ARG A C 1
ATOM 2069 O O . ARG A 1 272 ? 33.749 16.737 -43.479 1.00 56.31 272 ARG A O 1
ATOM 2076 N N . GLY A 1 273 ? 31.760 16.882 -42.456 1.00 60.19 273 GLY A N 1
ATOM 2077 C CA . GLY A 1 273 ? 31.230 15.640 -43.016 1.00 60.19 273 GLY A CA 1
ATOM 2078 C C . GLY A 1 273 ? 30.810 15.801 -44.482 1.00 60.19 273 GLY A C 1
ATOM 2079 O O . GLY A 1 273 ? 30.638 16.912 -44.988 1.00 60.19 273 GLY A O 1
ATOM 2080 N N . SER A 1 274 ? 30.647 14.678 -45.180 1.00 63.72 274 SER A N 1
ATOM 2081 C CA . SER A 1 274 ? 30.025 14.619 -46.510 1.00 63.72 274 SER A CA 1
ATOM 2082 C C . SER A 1 274 ? 28.546 15.004 -46.415 1.00 63.72 274 SER A C 1
ATOM 2084 O O . SER A 1 274 ? 27.892 14.679 -45.420 1.00 63.72 274 SER A O 1
ATOM 2086 N N . LYS A 1 275 ? 27.986 15.687 -47.425 1.00 73.56 275 LYS A N 1
ATOM 2087 C CA . LYS A 1 275 ? 26.551 16.007 -47.392 1.00 73.56 275 LYS A CA 1
ATOM 2088 C C . LYS A 1 275 ? 25.743 14.718 -47.463 1.00 73.56 275 LYS A C 1
ATOM 2090 O O . LYS A 1 275 ? 26.117 13.784 -48.168 1.00 73.56 275 LYS A O 1
ATOM 2095 N N . LEU A 1 276 ? 24.581 14.691 -46.817 1.00 76.50 276 LEU A N 1
ATOM 2096 C CA . LEU A 1 276 ? 23.674 13.543 -46.880 1.00 76.50 276 LEU A CA 1
ATOM 2097 C C . LEU A 1 276 ? 23.235 13.217 -48.319 1.00 76.50 276 LEU A C 1
ATOM 2099 O O . LEU A 1 276 ? 22.970 12.057 -48.627 1.00 76.50 276 LEU A O 1
ATOM 2103 N N . ARG A 1 277 ? 23.223 14.204 -49.225 1.00 78.12 277 ARG A N 1
ATOM 2104 C CA . ARG A 1 277 ? 23.010 13.979 -50.666 1.00 78.12 277 ARG A CA 1
ATOM 2105 C C . ARG A 1 277 ? 24.148 13.267 -51.393 1.00 78.12 277 ARG A C 1
ATOM 2107 O O . ARG A 1 277 ? 23.898 12.680 -52.440 1.00 78.12 277 ARG A O 1
ATOM 2114 N N . ASP A 1 278 ? 25.367 13.336 -50.868 1.00 75.62 278 ASP A N 1
ATOM 2115 C CA . ASP A 1 278 ? 26.547 12.744 -51.501 1.00 75.62 278 ASP A CA 1
ATOM 2116 C C . ASP A 1 278 ? 26.643 11.242 -51.171 1.00 75.62 278 ASP A C 1
ATOM 2118 O O . ASP A 1 278 ? 27.403 10.512 -51.799 1.00 75.62 278 ASP A O 1
ATOM 2122 N N . ILE A 1 279 ? 25.835 10.756 -50.217 1.00 76.19 279 ILE A N 1
ATOM 2123 C CA . ILE A 1 279 ? 25.732 9.342 -49.848 1.00 76.19 279 ILE A CA 1
ATOM 2124 C C . ILE A 1 279 ? 24.648 8.677 -50.720 1.00 76.19 279 ILE A C 1
ATOM 2126 O O . ILE A 1 279 ? 23.459 8.971 -50.537 1.00 76.19 279 ILE A O 1
ATOM 2130 N N . PRO A 1 280 ? 24.997 7.737 -51.625 1.00 68.50 280 PRO A N 1
ATOM 2131 C CA . PRO A 1 280 ? 24.068 7.209 -52.632 1.00 68.50 280 PRO A CA 1
ATOM 2132 C C . PRO A 1 280 ? 22.774 6.617 -52.052 1.00 68.50 280 PRO A C 1
ATOM 2134 O O . PRO A 1 280 ? 21.676 6.945 -52.503 1.00 68.50 280 PRO A O 1
ATOM 2137 N N . ASN A 1 281 ? 22.883 5.807 -50.992 1.00 76.00 281 ASN A N 1
ATOM 2138 C CA . ASN A 1 281 ? 21.730 5.167 -50.345 1.00 76.00 281 ASN A CA 1
ATOM 2139 C C . ASN A 1 281 ? 20.802 6.174 -49.646 1.00 76.00 281 ASN A C 1
ATOM 2141 O O . ASN A 1 281 ? 19.582 5.994 -49.627 1.00 76.00 281 ASN A O 1
ATOM 2145 N N . VAL A 1 282 ? 21.371 7.239 -49.077 1.00 73.94 282 VAL A N 1
ATOM 2146 C CA . VAL A 1 282 ? 20.625 8.272 -48.347 1.00 73.94 282 VAL A CA 1
ATOM 2147 C C . VAL A 1 282 ? 19.902 9.185 -49.330 1.00 73.94 282 VAL A C 1
ATOM 2149 O O . VAL A 1 282 ? 18.705 9.422 -49.169 1.00 73.94 282 VAL A O 1
ATOM 2152 N N . ASN A 1 283 ? 20.579 9.616 -50.397 1.00 77.62 283 ASN A N 1
ATOM 2153 C CA . ASN A 1 283 ? 19.971 10.410 -51.460 1.00 77.62 283 ASN A CA 1
ATOM 2154 C C . ASN A 1 283 ? 18.847 9.645 -52.177 1.00 77.62 283 ASN A C 1
ATOM 2156 O O . ASN A 1 283 ? 17.791 10.210 -52.452 1.00 77.62 283 ASN A O 1
ATOM 2160 N N . PHE A 1 284 ? 19.020 8.339 -52.411 1.00 76.12 284 PHE A N 1
ATOM 2161 C CA . PHE A 1 284 ? 17.982 7.502 -53.013 1.00 76.12 284 PHE A CA 1
ATOM 2162 C C . PHE A 1 284 ? 16.737 7.378 -52.124 1.00 76.12 284 PHE A C 1
ATOM 2164 O O . PHE A 1 284 ? 15.615 7.543 -52.608 1.00 76.12 284 PHE A O 1
ATOM 2171 N N . LYS A 1 285 ? 16.912 7.118 -50.819 1.00 77.81 285 LYS A N 1
ATOM 2172 C CA . LYS A 1 285 ? 15.782 6.989 -49.885 1.00 77.81 285 LYS A CA 1
ATOM 2173 C C . LYS A 1 285 ? 15.086 8.325 -49.633 1.00 77.81 285 LYS A C 1
ATOM 2175 O O . LYS A 1 285 ? 13.869 8.388 -49.751 1.00 77.81 285 LYS A O 1
ATOM 2180 N N . LEU A 1 286 ? 15.831 9.395 -49.349 1.00 73.38 286 LEU A N 1
ATOM 2181 C CA . LEU A 1 286 ? 15.268 10.728 -49.089 1.00 73.38 286 LEU A CA 1
ATOM 2182 C C . LEU A 1 286 ? 14.736 11.406 -50.362 1.00 73.38 286 LEU A C 1
ATOM 2184 O O . LEU A 1 286 ? 13.810 12.214 -50.296 1.00 73.38 286 LEU A O 1
ATOM 2188 N N . GLY A 1 287 ? 15.272 11.059 -51.533 1.00 71.75 287 GLY A N 1
ATOM 2189 C CA . GLY A 1 287 ? 14.797 11.535 -52.831 1.00 71.75 287 GLY A CA 1
ATOM 2190 C C . GLY A 1 287 ? 13.347 11.142 -53.116 1.00 71.75 287 GLY A C 1
ATOM 2191 O O . GLY A 1 287 ? 12.611 11.950 -53.685 1.00 71.75 287 GLY A O 1
ATOM 2192 N N . LYS A 1 288 ? 12.911 9.970 -52.635 1.00 76.75 288 LYS A N 1
ATOM 2193 C CA . LYS A 1 288 ? 11.545 9.441 -52.798 1.00 76.75 288 LYS A CA 1
ATOM 2194 C C . LYS A 1 288 ? 10.504 10.045 -51.846 1.00 76.75 288 LYS A C 1
ATOM 2196 O O . LYS A 1 288 ? 9.317 9.833 -52.051 1.00 76.75 288 LYS A O 1
ATOM 2201 N N . ILE A 1 289 ? 10.934 10.792 -50.831 1.00 74.88 289 ILE A N 1
ATOM 2202 C CA . ILE A 1 289 ? 10.057 11.355 -49.792 1.00 74.88 289 ILE A CA 1
ATOM 2203 C C . ILE A 1 289 ? 9.495 12.700 -50.256 1.00 74.88 289 ILE A C 1
ATOM 2205 O O . ILE A 1 289 ? 10.210 13.512 -50.857 1.00 74.88 289 ILE A O 1
ATOM 2209 N N . THR A 1 290 ? 8.223 12.971 -49.981 1.00 68.12 290 THR A N 1
ATOM 2210 C CA . THR A 1 290 ? 7.585 14.244 -50.323 1.00 68.12 290 THR A CA 1
ATOM 2211 C C . THR A 1 290 ? 8.019 15.301 -49.306 1.00 68.12 290 THR A C 1
ATOM 2213 O O . THR A 1 290 ? 8.075 15.053 -48.106 1.00 68.12 290 THR A O 1
ATOM 2216 N N . GLY A 1 291 ? 8.340 16.526 -49.743 1.00 61.62 291 GLY A N 1
ATOM 2217 C CA . GLY A 1 291 ? 8.877 17.566 -48.841 1.00 61.62 291 GLY A CA 1
ATOM 2218 C C . GLY A 1 291 ? 7.945 17.996 -47.692 1.00 61.62 291 GLY A C 1
ATOM 2219 O O . GLY A 1 291 ? 8.374 18.722 -46.795 1.00 61.62 291 GLY A O 1
ATOM 2220 N N . ARG A 1 292 ? 6.686 17.541 -47.713 1.00 62.69 292 ARG A N 1
ATOM 2221 C CA . ARG A 1 292 ? 5.656 17.791 -46.698 1.00 62.69 292 ARG A CA 1
ATOM 2222 C C . ARG A 1 292 ? 5.479 16.644 -45.692 1.00 62.69 292 ARG A C 1
ATOM 2224 O O . ARG A 1 292 ? 4.675 16.805 -44.787 1.00 62.69 292 ARG A O 1
ATOM 2231 N N . ASP A 1 293 ? 6.230 15.550 -45.811 1.00 74.38 293 ASP A N 1
ATOM 2232 C CA . ASP A 1 293 ? 6.074 14.382 -44.936 1.00 74.38 293 ASP A CA 1
ATOM 2233 C C . ASP A 1 293 ? 6.594 14.648 -43.511 1.00 74.38 293 ASP A C 1
ATOM 2235 O O . ASP A 1 293 ? 7.614 15.325 -43.323 1.00 74.38 293 ASP A O 1
ATOM 2239 N N . GLU A 1 294 ? 5.926 14.060 -42.511 1.00 77.06 294 GLU A N 1
ATOM 2240 C CA . GLU A 1 294 ? 6.245 14.205 -41.079 1.00 77.06 294 GLU A CA 1
ATOM 2241 C C . GLU A 1 294 ? 7.694 13.820 -40.750 1.00 77.06 294 GLU A C 1
ATOM 2243 O O . GLU A 1 294 ? 8.348 14.468 -39.933 1.00 77.06 294 GLU A O 1
ATOM 2248 N N . LEU A 1 295 ? 8.250 12.821 -41.444 1.00 77.00 295 LEU A N 1
ATOM 2249 C CA . LEU A 1 295 ? 9.639 12.395 -41.256 1.00 77.00 295 LEU A CA 1
ATOM 2250 C C . LEU A 1 295 ? 10.640 13.505 -41.616 1.00 77.00 295 LEU A C 1
ATOM 2252 O O . LEU A 1 295 ? 11.626 13.709 -40.909 1.00 77.00 295 LEU A O 1
ATOM 2256 N N . THR A 1 296 ? 10.388 14.251 -42.697 1.00 78.25 296 THR A N 1
ATOM 2257 C CA . THR A 1 296 ? 11.268 15.351 -43.134 1.00 78.25 296 THR A CA 1
ATOM 2258 C C . THR A 1 296 ? 11.187 16.530 -42.163 1.00 78.25 296 THR A C 1
ATOM 2260 O O . THR A 1 296 ? 12.170 17.241 -41.952 1.00 78.25 296 THR A O 1
ATOM 2263 N N . GLU A 1 297 ? 10.020 16.731 -41.550 1.00 80.12 297 GLU A N 1
ATOM 2264 C CA . GLU A 1 297 ? 9.820 17.701 -40.476 1.00 80.12 297 GLU A CA 1
A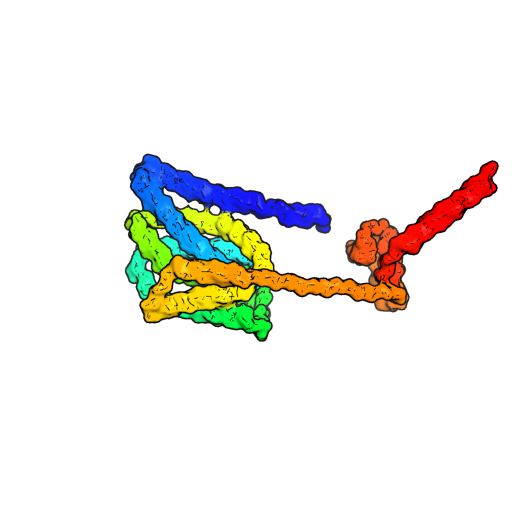TOM 2265 C C . GLU A 1 297 ? 10.585 17.326 -39.209 1.00 80.12 297 GLU A C 1
ATOM 2267 O O . GLU A 1 297 ? 11.341 18.149 -38.691 1.00 80.12 297 GLU A O 1
ATOM 2272 N N . HIS A 1 298 ? 10.455 16.078 -38.757 1.00 79.81 298 HIS A N 1
ATOM 2273 C CA . HIS A 1 298 ? 11.151 15.584 -37.574 1.00 79.81 298 HIS A CA 1
ATOM 2274 C C . HIS A 1 298 ? 12.672 15.624 -37.760 1.00 79.81 298 HIS A C 1
ATOM 2276 O O . HIS A 1 298 ? 13.382 16.173 -36.920 1.00 79.81 298 HIS A O 1
ATOM 2282 N N . LEU A 1 299 ? 13.172 15.147 -38.906 1.00 78.50 299 LEU A N 1
ATOM 2283 C CA . LEU A 1 299 ? 14.595 15.210 -39.249 1.00 78.50 299 LEU A CA 1
ATOM 2284 C C . LEU A 1 299 ? 15.104 16.653 -39.285 1.00 78.50 299 LEU A C 1
ATOM 2286 O O . LEU A 1 299 ? 16.142 16.947 -38.702 1.00 78.50 299 LEU A O 1
ATOM 2290 N N . HIS A 1 300 ? 14.376 17.582 -39.911 1.00 80.44 300 HIS A N 1
ATOM 2291 C CA . HIS A 1 300 ? 14.777 18.989 -39.925 1.00 80.44 300 HIS A CA 1
ATOM 2292 C C . HIS A 1 300 ? 14.826 19.586 -38.510 1.00 80.44 300 HIS A C 1
ATOM 2294 O O . HIS A 1 300 ? 15.765 20.309 -38.178 1.00 80.44 300 HIS A O 1
ATOM 2300 N N . ASN A 1 301 ? 13.833 19.290 -37.671 1.00 79.00 301 ASN A N 1
ATOM 2301 C CA . ASN A 1 301 ? 13.759 19.822 -36.313 1.00 79.00 301 ASN A CA 1
ATOM 2302 C C . ASN A 1 301 ? 14.868 19.254 -35.419 1.00 79.00 301 ASN A C 1
ATOM 2304 O O . ASN A 1 301 ? 15.450 20.006 -34.645 1.00 79.00 301 ASN A O 1
ATOM 2308 N N . VAL A 1 302 ? 15.216 17.975 -35.567 1.00 77.62 302 VAL A N 1
ATOM 2309 C CA . VAL A 1 302 ? 16.331 17.353 -34.837 1.00 77.62 302 VAL A CA 1
ATOM 2310 C C . VAL A 1 302 ? 17.678 17.911 -35.308 1.00 77.62 302 VAL A C 1
ATOM 2312 O O . VAL A 1 302 ? 18.505 18.291 -34.482 1.00 77.62 302 VAL A O 1
ATOM 2315 N N . LEU A 1 303 ? 17.888 18.028 -36.625 1.00 75.44 303 LEU A N 1
ATOM 2316 C CA . LEU A 1 303 ? 19.163 18.479 -37.197 1.00 75.44 303 LEU A CA 1
ATOM 2317 C C . LEU A 1 303 ? 19.422 19.982 -36.996 1.00 75.44 303 LEU A C 1
ATOM 2319 O O . LEU A 1 303 ? 20.565 20.385 -36.794 1.00 75.44 303 LEU A O 1
ATOM 2323 N N . TYR A 1 304 ? 18.382 20.822 -37.048 1.00 74.81 304 TYR A N 1
ATOM 2324 C CA . TYR A 1 304 ? 18.517 22.287 -37.013 1.00 74.81 304 TYR A CA 1
ATOM 2325 C C . TYR A 1 304 ? 17.891 22.963 -35.785 1.00 74.81 304 TYR A C 1
ATOM 2327 O O . TYR A 1 304 ? 17.943 24.192 -35.695 1.00 74.81 304 TYR A O 1
ATOM 2335 N N . ARG A 1 305 ? 17.274 22.202 -34.866 1.00 73.69 305 ARG A N 1
ATOM 2336 C CA . ARG A 1 305 ? 16.600 22.689 -33.641 1.00 73.69 305 ARG A CA 1
ATOM 2337 C C . ARG A 1 305 ? 15.597 23.830 -33.871 1.00 73.69 305 ARG A C 1
ATOM 2339 O O . ARG A 1 305 ? 15.383 24.671 -33.005 1.00 73.69 305 ARG A O 1
ATOM 2346 N N . ARG A 1 306 ? 14.980 23.888 -35.056 1.00 72.31 306 ARG A N 1
ATOM 2347 C CA . ARG A 1 306 ? 13.988 24.910 -35.426 1.00 72.31 306 ARG A CA 1
ATOM 2348 C C . ARG A 1 306 ? 13.000 24.383 -36.458 1.00 72.31 306 ARG A C 1
ATOM 2350 O O . ARG A 1 306 ? 13.377 23.584 -37.317 1.00 72.31 306 ARG A O 1
ATOM 2357 N N . LYS A 1 307 ? 11.780 24.925 -36.445 1.00 73.00 307 LYS A N 1
ATOM 2358 C CA . LYS A 1 307 ? 10.766 24.655 -37.473 1.00 73.00 307 LYS A CA 1
ATOM 2359 C C . LYS A 1 307 ? 11.192 25.289 -38.806 1.00 73.00 307 LYS A C 1
ATOM 2361 O O . LYS A 1 307 ? 11.472 26.484 -38.877 1.00 73.00 307 LYS A O 1
ATOM 2366 N N . GLY A 1 308 ? 11.304 24.476 -39.856 1.00 70.06 308 GLY A N 1
ATOM 2367 C CA . GLY A 1 308 ? 11.662 24.913 -41.212 1.00 70.06 308 GLY A CA 1
ATOM 2368 C C . GLY A 1 308 ? 10.445 25.043 -42.127 1.00 70.06 308 GLY A C 1
ATOM 2369 O O . GLY A 1 308 ? 9.483 24.290 -41.985 1.00 70.06 308 GLY A O 1
ATOM 2370 N N . ALA A 1 309 ? 10.498 25.957 -43.100 1.00 75.38 309 ALA A N 1
ATOM 2371 C CA . ALA A 1 309 ? 9.445 26.111 -44.105 1.00 75.38 309 ALA A CA 1
ATOM 2372 C C . ALA A 1 309 ? 9.308 24.835 -44.953 1.00 75.38 309 ALA A C 1
ATOM 2374 O O . ALA A 1 309 ? 10.303 24.349 -45.493 1.00 75.38 309 ALA A O 1
ATOM 2375 N N . ALA A 1 310 ? 8.085 24.315 -45.112 1.00 73.12 310 ALA A N 1
ATOM 2376 C CA . ALA A 1 310 ? 7.821 23.003 -45.717 1.00 73.12 310 ALA A CA 1
ATOM 2377 C C . ALA A 1 310 ? 8.469 22.803 -47.102 1.00 73.12 310 ALA A C 1
ATOM 2379 O O . ALA A 1 310 ? 9.019 21.743 -47.383 1.00 73.12 310 ALA A O 1
ATOM 2380 N N . ALA A 1 311 ? 8.500 23.844 -47.940 1.00 75.62 311 ALA A N 1
ATOM 2381 C CA . ALA A 1 311 ? 9.134 23.795 -49.261 1.00 75.62 311 ALA A CA 1
ATOM 2382 C C . ALA A 1 311 ? 10.669 23.627 -49.215 1.00 75.62 311 ALA A C 1
ATOM 2384 O O . ALA A 1 311 ? 11.275 23.173 -50.182 1.00 75.62 311 ALA A O 1
ATOM 2385 N N . GLN A 1 312 ? 11.311 23.992 -48.102 1.00 73.62 312 GLN A N 1
ATOM 2386 C CA . GLN A 1 312 ? 12.769 24.042 -47.961 1.00 73.62 312 GLN A CA 1
ATOM 2387 C C . GLN A 1 312 ? 13.340 22.901 -47.104 1.00 73.62 312 GLN A C 1
ATOM 2389 O O . GLN A 1 312 ? 14.541 22.642 -47.182 1.00 73.62 312 GLN A O 1
ATOM 2394 N N . ARG A 1 313 ? 12.510 22.184 -46.327 1.00 79.81 313 ARG A N 1
ATOM 2395 C CA . ARG A 1 313 ? 12.968 21.153 -45.371 1.00 79.81 313 ARG A CA 1
ATOM 2396 C C . ARG A 1 313 ? 13.732 20.014 -46.039 1.00 79.81 313 ARG A C 1
ATOM 2398 O O . ARG A 1 313 ? 14.843 19.707 -45.625 1.00 79.81 313 ARG A O 1
ATOM 2405 N N . LYS A 1 314 ? 13.182 19.443 -47.115 1.00 81.31 314 LYS A N 1
ATOM 2406 C CA . LYS A 1 314 ? 13.814 18.333 -47.852 1.00 81.31 314 LYS A CA 1
ATOM 2407 C C . LYS A 1 314 ? 15.198 18.710 -48.379 1.00 81.31 314 LYS A C 1
ATOM 2409 O O . LYS A 1 314 ? 16.152 17.956 -48.224 1.00 81.31 314 LYS A O 1
ATOM 2414 N N . LYS A 1 315 ? 15.311 19.906 -48.964 1.00 80.44 315 LYS A N 1
ATOM 2415 C CA . LYS A 1 315 ? 16.583 20.431 -49.469 1.00 80.44 315 LYS A CA 1
ATOM 2416 C C . LYS A 1 315 ? 17.584 20.638 -48.330 1.00 80.44 315 LYS A C 1
ATOM 2418 O O . LYS A 1 315 ? 18.722 20.210 -48.458 1.00 80.44 315 LYS A O 1
ATOM 2423 N N . ALA A 1 316 ? 17.145 21.225 -47.216 1.00 75.62 316 ALA A N 1
ATOM 2424 C CA . ALA A 1 316 ? 17.986 21.467 -46.047 1.00 75.62 316 ALA A CA 1
ATOM 2425 C C . ALA A 1 316 ? 18.502 20.167 -45.407 1.00 75.62 316 ALA A C 1
ATOM 2427 O O . ALA A 1 316 ? 19.684 20.077 -45.109 1.00 75.62 316 ALA A O 1
ATOM 2428 N N . VAL A 1 317 ? 17.656 19.142 -45.260 1.00 81.75 317 VAL A N 1
ATOM 2429 C CA . VAL A 1 317 ? 18.072 17.826 -44.742 1.00 81.75 317 VAL A CA 1
ATOM 2430 C C . VAL A 1 317 ? 19.091 17.165 -45.678 1.00 81.75 317 VAL A C 1
ATOM 2432 O O . VAL A 1 317 ? 20.102 16.659 -45.214 1.00 81.75 317 VAL A O 1
ATOM 2435 N N . LEU A 1 318 ? 18.885 17.213 -46.999 1.00 79.88 318 LEU A N 1
ATOM 2436 C CA . LEU A 1 318 ? 19.832 16.652 -47.976 1.00 79.88 318 LEU A CA 1
ATOM 2437 C C . LEU A 1 318 ? 21.171 17.402 -48.035 1.00 79.88 318 LEU A C 1
ATOM 2439 O O . LEU A 1 318 ? 22.203 16.800 -48.326 1.00 79.88 318 LEU A O 1
ATOM 2443 N N . ASP A 1 319 ? 21.154 18.712 -47.794 1.00 76.50 319 ASP A N 1
ATOM 2444 C CA . ASP A 1 319 ? 22.351 19.558 -47.757 1.00 76.50 319 ASP A CA 1
ATOM 2445 C C . ASP A 1 319 ? 23.057 19.541 -46.388 1.00 76.50 319 ASP A C 1
ATOM 2447 O O . ASP A 1 319 ? 24.107 20.169 -46.241 1.00 76.50 319 ASP A O 1
ATOM 2451 N N . PHE A 1 320 ? 22.521 18.815 -45.400 1.00 79.38 320 PHE A N 1
ATOM 2452 C CA . PHE A 1 320 ? 23.161 18.637 -44.102 1.00 79.38 320 PHE A CA 1
ATOM 2453 C C . PHE A 1 320 ? 24.450 17.825 -44.257 1.00 79.38 320 PHE A C 1
ATOM 2455 O O . PHE A 1 320 ? 24.452 16.768 -44.882 1.00 79.38 320 PHE A O 1
ATOM 2462 N N . SER A 1 321 ? 25.550 18.318 -43.693 1.00 70.44 321 SER A N 1
ATOM 2463 C CA . SER A 1 321 ? 26.885 17.719 -43.826 1.00 70.44 321 SER A CA 1
ATOM 2464 C C . SER A 1 321 ? 27.591 17.539 -42.479 1.00 70.44 321 SER A C 1
ATOM 2466 O O . SER A 1 321 ? 28.808 17.401 -42.434 1.00 70.44 321 SER A O 1
ATOM 2468 N N . GLY A 1 322 ? 26.839 17.591 -41.375 1.00 66.19 322 GLY A N 1
ATOM 2469 C CA . GLY A 1 322 ? 27.356 17.548 -40.005 1.00 66.19 322 GLY A CA 1
ATOM 2470 C C . GLY A 1 322 ? 26.918 18.749 -39.162 1.00 66.19 322 GLY A C 1
ATOM 2471 O O . GLY A 1 322 ? 26.454 19.766 -39.684 1.00 66.19 322 GLY A O 1
ATOM 2472 N N . PHE A 1 323 ? 27.054 18.624 -37.842 1.00 59.97 323 PHE A N 1
ATOM 2473 C CA . PHE A 1 323 ? 26.800 19.710 -36.899 1.00 59.97 323 PHE A CA 1
ATOM 2474 C C . PHE A 1 323 ? 28.040 20.612 -36.828 1.00 59.97 323 PHE A C 1
ATOM 2476 O O . PHE A 1 323 ? 28.969 20.333 -36.083 1.00 59.97 323 PHE A O 1
ATOM 2483 N N . VAL A 1 324 ? 28.066 21.688 -37.618 1.00 44.41 324 VAL A N 1
ATOM 2484 C CA . VAL A 1 324 ? 28.980 22.819 -37.391 1.00 44.41 324 VAL A CA 1
ATOM 2485 C C . VAL A 1 324 ? 28.115 23.990 -36.951 1.00 44.41 324 VAL A C 1
ATOM 2487 O O . VAL A 1 324 ? 27.434 24.617 -37.767 1.00 44.41 324 VAL A O 1
ATOM 2490 N N . PHE A 1 325 ? 28.074 24.229 -35.643 1.00 43.75 325 PHE A N 1
ATOM 2491 C CA . PHE A 1 325 ? 27.388 25.375 -35.066 1.00 43.75 325 PHE A CA 1
ATOM 2492 C C . PHE A 1 325 ? 28.398 26.511 -34.949 1.00 43.75 325 PHE A C 1
ATOM 2494 O O . PHE A 1 325 ? 29.150 26.585 -33.989 1.00 43.75 325 PHE A O 1
ATOM 2501 N N . ASP A 1 326 ? 28.448 27.380 -35.954 1.00 47.06 326 ASP A N 1
ATOM 2502 C CA . ASP A 1 326 ? 29.276 28.577 -35.884 1.00 47.06 326 ASP A CA 1
ATOM 2503 C C . ASP A 1 326 ? 28.386 29.826 -35.903 1.00 47.06 326 ASP A C 1
ATOM 2505 O O . ASP A 1 326 ? 28.019 30.369 -36.953 1.00 47.06 326 ASP A O 1
ATOM 2509 N N . ASP A 1 327 ? 28.011 30.274 -34.703 1.00 48.03 327 ASP A N 1
ATOM 2510 C CA . ASP A 1 327 ? 27.380 31.579 -34.496 1.00 48.03 327 ASP A CA 1
ATOM 2511 C C . ASP A 1 327 ? 28.285 32.722 -34.994 1.00 48.03 327 ASP A C 1
ATOM 2513 O O . ASP A 1 327 ? 27.779 33.759 -35.445 1.00 48.03 327 ASP A O 1
ATOM 2517 N N . ALA A 1 328 ? 29.612 32.529 -35.021 1.00 51.25 328 ALA A N 1
ATOM 2518 C CA . ALA A 1 328 ? 30.563 33.541 -35.460 1.00 51.25 328 ALA A CA 1
ATOM 2519 C C . ALA A 1 328 ? 30.538 33.741 -36.983 1.00 51.25 328 ALA A C 1
ATOM 2521 O O . ALA A 1 328 ? 30.503 34.888 -37.432 1.00 51.25 328 ALA A O 1
ATOM 2522 N N . SER A 1 329 ? 30.449 32.693 -37.811 1.00 52.38 329 SER A N 1
ATOM 2523 C CA . SER A 1 329 ? 30.335 32.861 -39.275 1.00 52.38 329 SER A CA 1
ATOM 2524 C C . SER A 1 329 ? 28.992 33.441 -39.713 1.00 52.38 329 SER A C 1
ATOM 2526 O O . SER A 1 329 ? 28.929 34.172 -40.711 1.00 52.38 329 SER A O 1
ATOM 2528 N N . ARG A 1 330 ? 27.908 33.188 -38.970 1.00 52.78 330 ARG A N 1
ATOM 2529 C CA . ARG A 1 330 ? 26.601 33.805 -39.243 1.00 52.78 330 ARG A CA 1
ATOM 2530 C C . ARG A 1 330 ? 26.587 35.279 -38.844 1.00 52.78 330 ARG A C 1
ATOM 2532 O O . ARG A 1 330 ? 26.093 36.100 -39.621 1.00 52.78 330 ARG A O 1
ATOM 2539 N N . ALA A 1 331 ? 27.180 35.625 -37.699 1.00 55.25 331 ALA A N 1
ATOM 2540 C CA . ALA A 1 331 ? 27.394 37.007 -37.276 1.00 55.25 331 ALA A CA 1
ATOM 2541 C C . ALA A 1 331 ? 28.334 37.759 -38.237 1.00 55.25 331 ALA A C 1
ATOM 2543 O O . ALA A 1 331 ? 28.034 38.889 -38.627 1.00 55.25 331 ALA A O 1
ATOM 2544 N N . ALA A 1 332 ? 29.407 37.115 -38.707 1.00 59.69 332 ALA A N 1
ATOM 2545 C CA . ALA A 1 332 ? 30.341 37.666 -39.685 1.00 59.69 332 ALA A CA 1
ATOM 2546 C C . ALA A 1 332 ? 29.677 37.895 -41.051 1.00 59.69 332 ALA A C 1
ATOM 2548 O O . ALA A 1 332 ? 29.812 38.976 -41.622 1.00 59.69 332 ALA A O 1
ATOM 2549 N N . LYS A 1 333 ? 28.871 36.945 -41.548 1.00 63.84 333 LYS A N 1
ATOM 2550 C CA . LYS A 1 333 ? 28.086 37.136 -42.782 1.00 63.84 333 LYS A CA 1
ATOM 2551 C C . LYS A 1 333 ? 27.045 38.245 -42.646 1.00 63.84 333 LYS A C 1
ATOM 2553 O O . LYS A 1 333 ? 26.862 39.004 -43.594 1.00 63.84 333 LYS A O 1
ATOM 2558 N N . LYS A 1 334 ? 26.390 38.381 -41.485 1.00 67.94 334 LYS A N 1
ATOM 2559 C CA . LYS A 1 334 ? 25.442 39.480 -41.221 1.00 67.94 334 LYS A CA 1
ATOM 2560 C C . LYS A 1 334 ? 26.145 40.839 -41.197 1.00 67.94 334 LYS A C 1
ATOM 2562 O O . LYS A 1 334 ? 25.638 41.780 -41.800 1.00 67.94 334 LYS A O 1
ATOM 2567 N N . ARG A 1 335 ? 27.318 40.934 -40.559 1.00 69.06 335 ARG A N 1
ATOM 2568 C CA . ARG A 1 335 ? 28.142 42.157 -40.526 1.00 69.06 335 ARG A CA 1
ATOM 2569 C C . ARG A 1 335 ? 28.673 42.528 -41.914 1.00 69.06 335 ARG A C 1
ATOM 2571 O O . ARG A 1 335 ? 28.546 43.681 -42.311 1.00 69.06 335 ARG A O 1
ATOM 2578 N N . ALA A 1 336 ? 29.161 41.557 -42.685 1.00 69.62 336 ALA A N 1
ATOM 2579 C CA . ALA A 1 336 ? 29.629 41.777 -44.055 1.00 69.62 336 ALA A CA 1
ATOM 2580 C C . ALA A 1 336 ? 28.492 42.171 -45.018 1.00 69.62 336 ALA A C 1
ATOM 2582 O O . ALA A 1 336 ? 28.674 43.019 -45.888 1.00 69.62 336 ALA A O 1
ATOM 2583 N N . ALA A 1 337 ? 27.295 41.596 -44.859 1.00 73.94 337 ALA A N 1
ATOM 2584 C CA . ALA A 1 337 ? 26.121 41.992 -45.637 1.00 73.94 337 ALA A CA 1
ATOM 2585 C C . ALA A 1 337 ? 25.633 43.404 -45.268 1.00 73.94 337 ALA A C 1
ATOM 2587 O O . ALA A 1 337 ? 25.224 44.158 -46.148 1.00 73.94 337 ALA A O 1
ATOM 2588 N N . ALA A 1 338 ? 25.711 43.776 -43.987 1.00 74.94 338 ALA A N 1
ATOM 2589 C CA . ALA A 1 338 ? 25.375 45.118 -43.523 1.00 74.94 338 ALA A CA 1
ATOM 2590 C C . ALA A 1 338 ? 26.373 46.179 -44.018 1.00 74.94 338 ALA A C 1
ATOM 2592 O O . ALA A 1 338 ? 25.936 47.263 -44.396 1.00 74.94 338 ALA A O 1
ATOM 2593 N N . SER A 1 339 ? 27.680 45.877 -44.079 1.00 72.88 339 SER A N 1
ATOM 2594 C CA . SER A 1 339 ? 28.670 46.820 -44.633 1.00 72.88 339 SER A CA 1
ATOM 2595 C C . SER A 1 339 ? 28.483 47.006 -46.140 1.00 72.88 339 SER A C 1
ATOM 2597 O O . SER A 1 339 ? 28.378 48.140 -46.592 1.00 72.88 339 SER A O 1
ATOM 2599 N N . LYS A 1 340 ? 28.290 45.922 -46.906 1.00 77.50 340 LYS A N 1
ATOM 2600 C CA . LYS A 1 340 ? 28.026 46.011 -48.355 1.00 77.50 340 LYS A CA 1
ATOM 2601 C C . LYS A 1 340 ? 26.732 46.749 -48.692 1.00 77.50 340 LYS A C 1
ATOM 2603 O O . LYS A 1 340 ? 26.641 47.381 -49.740 1.00 77.50 340 LYS A O 1
ATOM 2608 N N . LYS A 1 341 ? 25.713 46.653 -47.831 1.00 77.06 341 LYS A N 1
ATOM 2609 C CA . LYS A 1 341 ? 24.466 47.410 -47.992 1.00 77.06 341 LYS A CA 1
ATOM 2610 C C . LYS A 1 341 ? 24.700 48.909 -47.770 1.00 77.06 341 LYS A C 1
ATOM 2612 O O . LYS A 1 341 ? 24.274 49.697 -48.603 1.00 77.06 341 LYS A O 1
ATOM 2617 N N . ARG A 1 342 ? 25.450 49.275 -46.724 1.00 73.25 342 ARG A N 1
ATOM 2618 C CA . ARG A 1 342 ? 25.834 50.670 -46.441 1.00 73.25 342 ARG A CA 1
ATOM 2619 C C . ARG A 1 342 ? 26.720 51.275 -47.536 1.00 73.25 342 ARG A C 1
ATOM 2621 O O . ARG A 1 342 ? 26.514 52.420 -47.907 1.00 73.25 342 ARG A O 1
ATOM 2628 N N . GLU A 1 343 ? 27.653 50.505 -48.096 1.00 74.25 343 GLU A N 1
ATOM 2629 C CA . GLU A 1 343 ? 28.496 50.943 -49.223 1.00 74.25 343 GLU A CA 1
ATOM 2630 C C . GLU A 1 343 ? 27.686 51.190 -50.503 1.00 74.25 343 GLU A C 1
ATOM 2632 O O . GLU A 1 343 ? 27.946 52.151 -51.219 1.00 74.25 343 GLU A O 1
ATOM 2637 N N . ARG A 1 344 ? 26.673 50.358 -50.782 1.00 72.88 344 ARG A N 1
ATOM 2638 C CA . ARG A 1 344 ? 25.771 50.559 -51.928 1.00 72.88 344 ARG A CA 1
ATOM 2639 C C . ARG A 1 344 ? 24.836 51.751 -51.746 1.00 72.88 344 ARG A C 1
ATOM 2641 O O . ARG A 1 344 ? 24.545 52.427 -52.721 1.00 72.88 344 ARG A O 1
ATOM 2648 N N . GLU A 1 345 ? 24.377 52.011 -50.525 1.00 73.62 345 GLU A N 1
ATOM 2649 C CA . GLU A 1 345 ? 23.545 53.181 -50.211 1.00 73.62 345 GLU A CA 1
ATOM 2650 C C . GLU A 1 345 ? 24.349 54.493 -50.293 1.00 73.62 345 GLU A C 1
ATOM 2652 O O . GLU A 1 345 ? 23.801 55.508 -50.706 1.00 73.62 345 GLU A O 1
ATOM 2657 N N . ALA A 1 346 ? 25.654 54.466 -50.000 1.00 68.06 346 ALA A N 1
ATOM 2658 C CA . ALA A 1 346 ? 26.547 55.626 -50.106 1.00 68.06 346 ALA A CA 1
ATOM 2659 C C . ALA A 1 346 ? 27.024 55.953 -51.538 1.00 68.06 346 ALA A C 1
ATOM 2661 O O . ALA A 1 346 ? 27.580 57.021 -51.756 1.00 68.06 346 ALA A O 1
ATOM 2662 N N . GLN A 1 347 ? 26.844 55.048 -52.508 1.00 61.84 347 GLN A N 1
ATOM 2663 C CA . GLN A 1 347 ? 27.212 55.269 -53.919 1.00 61.84 347 GLN A CA 1
ATOM 2664 C C . GLN A 1 347 ? 26.040 55.751 -54.794 1.00 61.84 347 GLN A C 1
ATOM 2666 O O . GLN A 1 347 ? 26.237 56.004 -55.979 1.00 61.84 347 GLN A O 1
ATOM 2671 N N . VAL A 1 348 ? 24.825 55.835 -54.241 1.00 62.12 348 VAL A N 1
ATOM 2672 C CA . VAL A 1 348 ? 23.586 56.156 -54.982 1.00 62.12 348 VAL A CA 1
ATOM 2673 C C . VAL A 1 348 ? 22.937 57.472 -54.502 1.00 62.12 348 VAL A C 1
ATOM 2675 O O . VAL A 1 348 ? 21.930 57.890 -55.069 1.00 62.12 348 VAL A O 1
ATOM 2678 N N . GLY A 1 349 ? 23.508 58.144 -53.496 1.00 47.44 349 GLY A N 1
ATOM 2679 C CA . GLY A 1 349 ? 23.113 59.489 -53.044 1.00 47.44 349 GLY A CA 1
ATOM 2680 C C . GLY A 1 349 ? 24.169 60.525 -53.389 1.00 47.44 349 GLY A C 1
ATOM 2681 O O . GLY A 1 349 ? 23.775 61.676 -53.668 1.00 47.44 349 GLY A O 1
#

pLDDT: mean 71.11, std 13.67, range [31.97, 96.38]

Organism: Auxenochlorella protothecoides (NCBI:txid3075)

Secondary structure (DSSP, 8-state):
--HHHHHHHHHSSSHHHHHHHHHHHHHHHHHHHHHHHHH-HHHHHHHHHHHHHHHHHHHHHHHHHHHHHHHTT--HHHHHHHHHHHHHHHHHHHHHHHHH-TTTGGG-HHHHHHHHHHHHHHHHHHHSTT--------TT-SEEEETTEEEE-HHHHHHHHHHHHHHHHHHHHHHHHHHH---HHHHHHHHHHHHHHHHHHHHHHHHHHHH-TTHHHHHHHHHHHHHHHHHHHHTT----HHHHHHHHHHHHHS---PPPPPP---------PPPGGGSHHHHHHHHTS-TTSHHHHHHHHHHHSSPPPHHHHHHHHHT--S----HHHHHHHHHHHHHHHHHHHHT--

InterPro domains:
  IPR005496 Integral membrane protein TerC [PF03741] (48-233)

Foldseek 3Di:
DDVVVVVCVVPPPPPVLLVLLVVLVVVLVVVLVVCCVPVNDLLSVLLVVLLVLLLVLVVVLLLVLVLLCVLLVPDPQQSLLLLVVLLVVLLVVLLVDLVVNPPCLVVCLVLLLVLLVVLQVSLVPLVPVPDDPDDDDPRNDQWDADPNDIHGGVSVVSSVSSNSSSSVSSSVSSVVSVVSDPPSVSNSSSNNSSSSSSSSVSVVVVVVVVVVPPVSNLSSVLSNLVSVQSVCVSVVNHDDPVNNVVVSVVSVVVDDDDPPPPPPPPPPDDDQADFLCVDVVSVVVLVPDQLQDPVLQVLQCVQPVDGDDSVCSSVVNRRDGDDDDDPPVVVVVVVVVVVVVVVVVVVPD

Nearest PDB structures (foldseek):
  8s5r-assembly1_B  TM=1.985E-01  e=3.358E+00  Chlamydia
  6ivo-assembly1_A  TM=2.157E-01  e=8.174E+00  Klebsiella pneumoniae
  7sqc-assembly1_1H  TM=1.693E-01  e=9.766E+00  Chlamydomonas reinhardtii

Radius of gyration: 30.71 Å; Cα contacts (8 Å, |Δi|>4): 286; chains: 1; bounding box: 59×81×79 Å

Sequence (349 aa):
MDIEQLKQIEEAEPDKKALNVFLAIAAALLFGLGIWGVQGPNKAAEYFAGYLLEQSLSIDNLFVFVLVFEYFKTPRKAQDVVLTYGIASAAVLRLVLIGAGSSIIGRFKPLLVVFAAILMVSSFKLLTPRMTLSTNYDGTNFFTVENGVKMATPLLLVLLVVELTDVVFAVDSIPAVFGVTLDPFIIYTSNIFAILSLRSVYAFVATILGELKYLDKAIAAVLGFIGCKILAEFAGLEISTAASLLVVVGLLDVYQPSPLPETPTLTVPEGRGSKLRDIPNVNFKLGKITGRDELTEHLHNVLYRRKGAAAQRKKAVLDFSGFVFDDASRAAKKRAAASKKREREAQVG

Solvent-accessible surface area (backbone atoms only — not comparable to full-atom values): 19659 Å² total; per-residue (Å²): 137,54,74,68,60,56,48,55,68,71,70,66,64,62,67,65,47,54,50,53,29,52,50,38,50,49,51,46,51,54,48,36,52,48,36,29,76,75,67,31,65,68,54,19,49,41,26,50,51,35,21,51,52,44,40,55,58,50,53,58,50,50,52,54,49,52,52,52,36,58,74,69,64,52,53,72,78,33,47,59,51,38,49,54,52,34,50,53,50,44,53,54,50,48,53,51,48,61,74,63,36,77,83,56,51,79,73,48,61,70,57,50,54,57,50,26,51,51,34,39,56,50,18,54,48,62,74,41,96,80,74,85,88,81,74,80,75,65,74,77,44,47,59,46,70,60,96,87,41,84,38,80,27,65,60,40,54,54,32,50,52,50,40,55,48,46,58,54,50,45,58,60,50,52,61,52,41,54,71,66,43,84,48,64,69,45,53,52,52,18,45,50,44,27,56,67,30,43,66,34,49,46,59,54,50,51,53,62,54,64,69,48,86,66,47,64,63,46,48,22,52,44,37,35,49,52,20,50,49,55,53,35,44,73,74,70,46,83,74,57,67,68,60,50,50,52,51,46,53,49,50,52,69,73,57,68,79,73,77,74,77,75,72,77,73,83,74,73,77,76,50,94,48,73,33,39,52,77,38,68,72,50,30,57,58,59,65,74,52,61,50,79,38,69,67,42,51,51,51,30,30,70,76,64,74,43,93,64,61,51,92,51,24,47,60,52,51,34,64,38,25,64,74,74,88,54,71,63,61,54,51,49,51,51,51,53,52,50,50,56,49,53,56,53,57,68,73,76,114